Protein AF-A0A139IUB0-F1 (afdb_monomer_lite)

pLDDT: mean 70.81, std 20.75, range [38.09, 98.25]

Radius of gyration: 30.36 Å; chains: 1; bounding box: 57×86×74 Å

Foldseek 3Di:
DDDDDDDDDDDDDDDDDDDDDDDDDDDDDDDDDDDDDDDDPPDDDDDDDDDDDDDDDDDDDDDDDPDPPDDDDPDDDDDDDDDDDDDDDDDDDDDDDPPPPPPPPPDPPPDLDDDLVPQDFDDLQNVCVVQVDDVSLLVVVVADPPDVVSVVVSVVVSVVVRVVVSVVSSVVVVVVSVVVVVVCVVVVPPD

Sequence (191 aa):
MSSSDSYSTSNTTADPPRSPLSPLQSPRGTKFGFGGLPYKPSMSIDSTLLNTSASSSSSSSPSDEHIICGPSICNSPTPQVPSGPMGGWGQERDPAPGPLRIRKKRRRLEDGSFDETTVPKPSDYELEKPWGGSRHFMMSHGLKYYDEKDCDLRKQILDQIRELEWQNRINAAREEFYRDLEKVRRCGSLS

Structure (mmCIF, N/CA/C/O backbone):
data_AF-A0A139IUB0-F1
#
_entry.id   AF-A0A139IUB0-F1
#
loop_
_atom_site.group_PDB
_atom_site.id
_atom_site.type_symbol
_atom_site.label_atom_id
_atom_site.label_alt_id
_atom_site.label_comp_id
_atom_site.label_asym_id
_atom_site.label_entity_id
_atom_site.label_seq_id
_atom_site.pdbx_PDB_ins_code
_atom_site.Cartn_x
_atom_site.Cartn_y
_atom_site.Cartn_z
_atom_site.occupancy
_atom_site.B_iso_or_equiv
_atom_site.auth_seq_id
_atom_site.auth_comp_id
_atom_site.auth_asym_id
_atom_site.auth_atom_id
_atom_site.pdbx_PDB_model_num
ATOM 1 N N . MET A 1 1 ? -0.500 49.680 30.534 1.00 53.75 1 MET A N 1
ATOM 2 C CA . MET A 1 1 ? -1.599 49.669 29.548 1.00 53.75 1 MET A CA 1
ATOM 3 C C . MET A 1 1 ? -0.974 49.568 28.168 1.00 53.75 1 MET A C 1
ATOM 5 O O . MET A 1 1 ? -0.404 50.556 27.735 1.00 53.75 1 MET A O 1
ATOM 9 N N . SER A 1 2 ? -1.046 48.400 27.533 1.00 49.66 2 SER A N 1
ATOM 10 C CA . SER A 1 2 ? -0.844 48.213 26.088 1.00 49.66 2 SER A CA 1
ATOM 11 C C . SER A 1 2 ? -1.737 47.050 25.677 1.00 49.66 2 SER A C 1
ATOM 13 O O . SER A 1 2 ? -1.734 46.025 26.358 1.00 49.66 2 SER A O 1
ATOM 15 N N . SER A 1 3 ? -2.563 47.256 24.657 1.00 57.84 3 SER A N 1
ATOM 16 C CA . SER A 1 3 ? -3.673 46.363 24.318 1.00 57.84 3 SER A CA 1
ATOM 17 C C . SER A 1 3 ? -3.236 45.157 23.491 1.00 57.84 3 SER A C 1
ATOM 19 O O . SER A 1 3 ? -2.285 45.234 22.715 1.00 57.84 3 SER A O 1
ATOM 21 N N . SER A 1 4 ? -3.976 44.062 23.641 1.00 63.00 4 SER A N 1
ATOM 22 C CA . SER A 1 4 ? -3.877 42.874 22.795 1.00 63.00 4 SER A CA 1
ATOM 23 C C . SER A 1 4 ? -4.904 42.969 21.669 1.00 63.00 4 SER A C 1
ATOM 25 O O . SER A 1 4 ? -6.098 42.905 21.953 1.00 63.00 4 SER A O 1
ATOM 27 N N . ASP A 1 5 ? -4.464 43.043 20.414 1.00 58.81 5 ASP A N 1
ATOM 28 C CA . ASP A 1 5 ? -5.355 42.897 19.258 1.00 58.81 5 ASP A CA 1
ATOM 29 C C . ASP A 1 5 ? -5.228 41.488 18.671 1.00 58.81 5 ASP A C 1
ATOM 31 O O . ASP A 1 5 ? -4.142 41.021 18.328 1.00 58.81 5 ASP A O 1
ATOM 35 N N . SER A 1 6 ? -6.358 40.785 18.603 1.00 60.84 6 SER A N 1
ATOM 36 C CA . SER A 1 6 ? -6.465 39.414 18.097 1.00 60.84 6 SER A CA 1
ATOM 37 C C . SER A 1 6 ? -7.338 39.398 16.848 1.00 60.84 6 SER A C 1
ATOM 39 O O . SER A 1 6 ? -8.543 39.632 16.929 1.00 60.84 6 SER A O 1
ATOM 41 N N . TYR A 1 7 ? -6.748 39.095 15.693 1.00 58.50 7 TYR A N 1
ATOM 42 C CA . TYR A 1 7 ? -7.469 39.045 14.422 1.00 58.50 7 TYR A CA 1
ATOM 43 C C . TYR A 1 7 ? -7.863 37.602 14.089 1.00 58.50 7 TYR A C 1
ATOM 45 O O . TYR A 1 7 ? -7.036 36.803 13.657 1.00 58.50 7 TYR A O 1
ATOM 53 N N . SER A 1 8 ? -9.140 37.270 14.291 1.00 53.28 8 SER A N 1
ATOM 54 C CA . SER A 1 8 ? -9.722 36.021 13.782 1.00 53.28 8 SER A CA 1
ATOM 55 C C . SER A 1 8 ? -10.004 36.135 12.285 1.00 53.28 8 SER A C 1
ATOM 57 O O . SER A 1 8 ? -10.731 37.032 11.863 1.00 53.28 8 SER A O 1
ATOM 59 N N . THR A 1 9 ? -9.499 35.191 11.493 1.00 54.31 9 THR A N 1
ATOM 60 C CA . THR A 1 9 ? -9.854 35.021 10.076 1.00 54.31 9 THR A CA 1
ATOM 61 C C . THR A 1 9 ? -10.607 33.710 9.871 1.00 54.31 9 THR A C 1
ATOM 63 O O . THR A 1 9 ? -10.040 32.620 9.880 1.00 54.31 9 THR A O 1
ATOM 66 N N . SER A 1 10 ? -11.920 33.823 9.678 1.00 59.66 10 SER A N 1
ATOM 67 C CA . SER A 1 10 ? -12.820 32.711 9.370 1.00 59.66 10 SER A CA 1
ATOM 68 C C . SER A 1 10 ? -12.947 32.522 7.855 1.00 59.66 10 SER A C 1
ATOM 70 O O . SER A 1 10 ? -13.664 33.278 7.198 1.00 59.66 10 SER A O 1
ATOM 72 N N . ASN A 1 11 ? -12.288 31.504 7.296 1.00 55.09 11 ASN A N 1
ATOM 73 C CA . ASN A 1 11 ? -12.441 31.153 5.883 1.00 55.09 11 ASN A CA 1
ATOM 74 C C . ASN A 1 11 ? -13.569 30.128 5.697 1.00 55.09 11 ASN A C 1
ATOM 76 O O . ASN A 1 11 ? -13.422 28.950 6.012 1.00 55.09 11 ASN A O 1
ATOM 80 N N . THR A 1 12 ? -14.697 30.599 5.166 1.00 54.34 12 THR A N 1
ATOM 81 C CA . THR A 1 12 ? -15.854 29.777 4.790 1.00 54.34 12 THR A CA 1
ATOM 82 C C . THR A 1 12 ? -15.533 28.926 3.560 1.00 54.34 12 THR A C 1
ATOM 84 O O . THR A 1 12 ? -15.310 29.457 2.473 1.00 54.34 12 THR A O 1
ATOM 87 N N . THR A 1 13 ? -15.550 27.602 3.714 1.00 61.12 13 THR A N 1
ATOM 88 C CA . THR A 1 13 ? -15.369 26.650 2.607 1.00 61.12 13 THR A CA 1
ATOM 89 C C . THR A 1 13 ? -16.648 26.544 1.775 1.00 61.12 13 THR A C 1
ATOM 91 O O . THR A 1 13 ? -17.689 26.138 2.287 1.00 61.12 13 THR A O 1
ATOM 94 N N . ALA A 1 14 ? -16.568 26.886 0.487 1.00 59.12 14 ALA A N 1
ATOM 95 C CA . ALA A 1 14 ? -17.648 26.675 -0.476 1.00 59.12 14 ALA A CA 1
ATOM 96 C C . ALA A 1 14 ? -17.583 25.255 -1.069 1.00 59.12 14 ALA A C 1
ATOM 98 O O . ALA A 1 14 ? -16.519 24.808 -1.497 1.00 59.12 14 ALA A O 1
ATOM 99 N N . ASP A 1 15 ? -18.723 24.563 -1.099 1.00 54.41 15 ASP A N 1
ATOM 100 C CA . ASP A 1 15 ? -18.844 23.147 -1.470 1.00 54.41 15 ASP A CA 1
ATOM 101 C C . ASP A 1 15 ? -19.263 22.990 -2.956 1.00 54.41 15 ASP A C 1
ATOM 103 O O . ASP A 1 15 ? -20.292 23.552 -3.352 1.00 54.41 15 ASP A O 1
ATOM 107 N N . PRO A 1 16 ? -18.493 22.292 -3.818 1.00 68.81 16 PRO A N 1
ATOM 108 C CA . PRO A 1 16 ? -18.835 22.105 -5.231 1.00 68.81 16 PRO A CA 1
ATOM 109 C C . PRO A 1 16 ? -19.813 20.929 -5.474 1.00 68.81 16 PRO A C 1
ATOM 111 O O . PRO A 1 16 ? -19.850 19.961 -4.712 1.00 68.81 16 PRO A O 1
ATOM 114 N N . PRO A 1 17 ? -20.612 20.964 -6.560 1.00 65.44 17 PRO A N 1
ATOM 115 C CA . PRO A 1 17 ? -21.734 20.044 -6.754 1.00 65.44 17 PRO A CA 1
ATOM 116 C C . PRO A 1 17 ? -21.320 18.597 -7.070 1.00 65.44 17 PRO A C 1
ATOM 118 O O . PRO A 1 17 ? -20.420 18.333 -7.868 1.00 65.44 17 PRO A O 1
ATOM 121 N N . ARG A 1 18 ? -22.060 17.639 -6.495 1.00 51.50 18 ARG A N 1
ATOM 122 C CA . ARG A 1 18 ? -21.897 16.195 -6.736 1.00 51.50 18 ARG A CA 1
ATOM 123 C C . ARG A 1 18 ? -22.387 15.783 -8.129 1.00 51.50 18 ARG A C 1
ATOM 125 O O . ARG A 1 18 ? -23.566 15.938 -8.439 1.00 51.50 18 ARG A O 1
ATOM 132 N N . SER A 1 19 ? -21.516 15.146 -8.909 1.00 63.22 19 SER A N 1
ATOM 133 C CA . SER A 1 19 ? -21.891 14.420 -10.133 1.00 63.22 19 SER A CA 1
ATOM 134 C C . SER A 1 19 ? -22.431 13.011 -9.821 1.00 63.22 19 SER A C 1
ATOM 136 O O . SER A 1 19 ? -21.989 12.395 -8.847 1.00 63.22 19 SER A O 1
ATOM 138 N N . PRO A 1 20 ? -23.365 12.467 -10.627 1.00 61.50 20 PRO A N 1
ATOM 139 C CA . PRO A 1 20 ? -23.957 11.149 -10.395 1.00 61.50 20 PRO A CA 1
ATOM 140 C C . PRO A 1 20 ? -22.993 9.989 -10.702 1.00 61.50 20 PRO A C 1
ATOM 142 O O . PRO A 1 20 ? -22.180 10.051 -11.623 1.00 61.50 20 PRO A O 1
ATOM 145 N N . LEU A 1 21 ? -23.118 8.908 -9.927 1.00 46.16 21 LEU A N 1
ATOM 146 C CA . LEU A 1 21 ? -22.297 7.697 -10.018 1.00 46.16 21 LEU A CA 1
ATOM 147 C C . LEU A 1 21 ? -22.752 6.774 -11.161 1.00 46.16 21 LEU A C 1
ATOM 149 O O . LEU A 1 21 ? -23.903 6.339 -11.187 1.00 46.16 21 LEU A O 1
ATOM 153 N N . SER A 1 22 ? -21.826 6.393 -12.042 1.00 52.22 22 SER A N 1
ATOM 154 C CA . SER A 1 22 ? -22.032 5.317 -13.025 1.00 52.22 22 SER A CA 1
ATOM 155 C C . SER A 1 22 ? -21.787 3.930 -12.401 1.00 52.22 22 SER A C 1
ATOM 157 O O . SER A 1 22 ? -20.837 3.786 -11.626 1.00 52.22 22 SER A O 1
ATOM 159 N N . PRO A 1 23 ? -22.564 2.879 -12.741 1.00 52.31 23 PRO A N 1
ATOM 160 C CA . PRO A 1 23 ? -22.363 1.540 -12.182 1.00 52.31 23 PRO A CA 1
ATOM 161 C C . PRO A 1 23 ? -21.067 0.876 -12.670 1.00 52.31 23 PRO A C 1
ATOM 163 O O . PRO A 1 23 ? -20.852 0.701 -13.870 1.00 52.31 23 PRO A O 1
ATOM 166 N N . LEU A 1 24 ? -20.224 0.444 -11.731 1.00 44.91 24 LEU A N 1
ATOM 167 C CA . LEU A 1 24 ? -18.972 -0.256 -12.015 1.00 44.91 24 LEU A CA 1
ATOM 168 C C . LEU A 1 24 ? -19.241 -1.729 -12.379 1.00 44.91 24 LEU A C 1
ATOM 170 O O . LEU A 1 24 ? -19.458 -2.565 -11.501 1.00 44.91 24 LEU A O 1
ATOM 174 N N . GLN A 1 25 ? -19.212 -2.067 -13.671 1.00 46.97 25 GLN A N 1
ATOM 175 C CA . GLN A 1 25 ? -19.263 -3.464 -14.114 1.00 46.97 25 GLN A CA 1
ATOM 176 C C . GLN A 1 25 ? -17.926 -4.169 -13.833 1.00 46.97 25 GLN A C 1
ATOM 178 O O . GLN A 1 25 ? -16.871 -3.741 -14.296 1.00 46.97 25 GLN A O 1
ATOM 183 N N . SER A 1 26 ? -17.979 -5.263 -13.072 1.00 43.00 26 SER A N 1
ATOM 184 C CA . SER A 1 26 ? -16.803 -6.048 -12.677 1.00 43.00 26 SER A CA 1
ATOM 185 C C . SER A 1 26 ? -16.447 -7.105 -13.740 1.00 43.00 26 SER A C 1
ATOM 187 O O . SER A 1 26 ? -17.299 -7.948 -14.044 1.00 43.00 26 SER A O 1
ATOM 189 N N . PRO A 1 27 ? -15.219 -7.127 -14.300 1.00 54.31 27 PRO A N 1
ATOM 190 C CA . PRO A 1 27 ? -14.801 -8.171 -15.231 1.00 54.31 27 PRO A CA 1
ATOM 191 C C . PRO A 1 27 ? -14.486 -9.483 -14.495 1.00 54.31 27 PRO A C 1
ATOM 193 O O . PRO A 1 27 ? -13.626 -9.548 -13.615 1.00 54.31 27 PRO A O 1
ATOM 196 N N . ARG A 1 28 ? -15.165 -10.562 -14.894 1.00 48.47 28 ARG A N 1
ATOM 197 C CA . ARG A 1 28 ? -14.969 -11.921 -14.364 1.00 48.47 28 ARG A CA 1
ATOM 198 C C . ARG A 1 28 ? -13.596 -12.506 -14.739 1.00 48.47 28 ARG A C 1
ATOM 200 O O . ARG A 1 28 ? -13.354 -12.809 -15.899 1.00 48.47 28 ARG A O 1
ATOM 207 N N . GLY A 1 29 ? -12.781 -12.761 -13.715 1.00 44.72 29 GLY A N 1
ATOM 208 C CA . GLY A 1 29 ? -11.828 -13.876 -13.565 1.00 44.72 29 GLY A CA 1
ATOM 209 C C . GLY A 1 29 ? -11.057 -14.411 -14.783 1.00 44.72 29 GLY A C 1
ATOM 210 O O . GLY A 1 29 ? -11.522 -15.321 -15.469 1.00 44.72 29 GLY A O 1
ATOM 211 N N . THR A 1 30 ? -9.791 -14.006 -14.913 1.00 50.41 30 THR A N 1
ATOM 212 C CA . THR A 1 30 ? -8.792 -14.701 -15.745 1.00 50.41 30 THR A CA 1
ATOM 213 C C . THR A 1 30 ? -8.214 -15.903 -14.990 1.00 50.41 30 THR A C 1
ATOM 215 O O . THR A 1 30 ? -7.534 -15.747 -13.976 1.00 50.41 30 THR A O 1
ATOM 218 N N . LYS A 1 31 ? -8.472 -17.119 -15.480 1.00 55.75 31 LYS A N 1
ATOM 219 C CA . LYS A 1 31 ? -8.047 -18.379 -14.849 1.00 55.75 31 LYS A CA 1
ATOM 220 C C . LYS A 1 31 ? -6.625 -18.767 -15.282 1.00 55.75 31 LYS A C 1
ATOM 222 O O . LYS A 1 31 ? -6.452 -19.415 -16.311 1.00 55.75 31 LYS A O 1
ATOM 227 N N . PHE A 1 32 ? -5.610 -18.408 -14.494 1.00 48.50 32 PHE A N 1
ATOM 228 C CA . PHE A 1 32 ? -4.240 -18.896 -14.701 1.00 48.50 32 PHE A CA 1
ATOM 229 C C . PHE A 1 32 ? -4.101 -20.350 -14.231 1.00 48.50 32 PHE A C 1
ATOM 231 O O . PHE A 1 32 ? -4.162 -20.638 -13.038 1.00 48.50 32 PHE A O 1
ATOM 238 N N . GLY A 1 33 ? -3.903 -21.273 -15.173 1.00 49.00 33 GLY A N 1
ATOM 239 C CA . GLY A 1 33 ? -3.544 -22.658 -14.876 1.00 49.00 33 GLY A CA 1
ATOM 240 C C . GLY A 1 33 ? -2.031 -22.816 -14.756 1.00 49.00 33 GLY A C 1
ATOM 241 O O . GLY A 1 33 ? -1.354 -22.938 -15.773 1.00 49.00 33 GLY A O 1
ATOM 242 N N . PHE A 1 34 ? -1.502 -22.841 -13.533 1.00 46.81 34 PHE A N 1
ATOM 243 C CA . PHE A 1 34 ? -0.114 -23.241 -13.288 1.00 46.81 34 PHE A CA 1
ATOM 244 C C . PHE A 1 34 ? -0.024 -24.766 -13.168 1.00 46.81 34 PHE A C 1
ATOM 246 O O . PHE A 1 34 ? -0.468 -25.352 -12.181 1.00 46.81 34 PHE A O 1
ATOM 253 N N . GLY A 1 35 ? 0.554 -25.411 -14.184 1.00 53.66 35 GLY A N 1
ATOM 254 C CA . GLY A 1 35 ? 0.957 -26.813 -14.102 1.00 53.66 35 GLY A CA 1
ATOM 255 C C . GLY A 1 35 ? 2.120 -26.967 -13.123 1.00 53.66 35 GLY A C 1
ATOM 256 O O . GLY A 1 35 ? 3.140 -26.292 -13.263 1.00 53.66 35 GLY A O 1
ATOM 257 N N . GLY A 1 36 ? 1.959 -27.825 -12.117 1.00 49.69 36 GLY A N 1
ATOM 258 C CA . GLY A 1 36 ? 2.967 -28.025 -11.080 1.00 49.69 36 GLY A CA 1
ATOM 259 C C . GLY A 1 36 ? 4.195 -28.785 -11.584 1.00 49.69 36 GLY A C 1
ATOM 260 O O . GLY A 1 36 ? 4.070 -29.861 -12.165 1.00 49.69 36 GLY A O 1
ATOM 261 N N . LEU A 1 37 ? 5.382 -28.260 -11.280 1.00 60.88 37 LEU A N 1
ATOM 262 C CA . LEU A 1 37 ? 6.628 -29.024 -11.258 1.00 60.88 37 LEU A CA 1
ATOM 263 C C . LEU A 1 37 ? 7.019 -29.266 -9.790 1.00 60.88 37 LEU A C 1
ATOM 265 O O . LEU A 1 37 ? 7.011 -28.312 -9.009 1.00 60.88 37 LEU A O 1
ATOM 269 N N . PRO A 1 38 ? 7.369 -30.501 -9.384 1.00 62.22 38 PRO A N 1
ATOM 270 C CA . PRO A 1 38 ? 7.799 -30.779 -8.019 1.00 62.22 38 PRO A CA 1
ATOM 271 C C . PRO A 1 38 ? 9.211 -30.227 -7.784 1.00 62.22 38 PRO A C 1
ATOM 273 O O . PRO A 1 38 ? 10.211 -30.860 -8.126 1.00 62.22 38 PRO A O 1
ATOM 276 N N . TYR A 1 39 ? 9.302 -29.039 -7.188 1.00 54.97 39 TYR A N 1
ATOM 277 C CA . TYR A 1 39 ? 10.578 -28.458 -6.778 1.00 54.97 39 TYR A CA 1
ATOM 278 C C . TYR A 1 39 ? 11.130 -29.207 -5.556 1.00 54.97 39 TYR A C 1
ATOM 280 O O . TYR A 1 39 ? 10.545 -29.162 -4.475 1.00 54.97 39 TYR A O 1
ATOM 288 N N . LYS A 1 40 ? 12.264 -29.897 -5.725 1.00 66.44 40 LYS A N 1
ATOM 289 C CA . LYS A 1 40 ? 13.037 -30.500 -4.630 1.00 66.44 40 LYS A CA 1
ATOM 290 C C . LYS A 1 40 ? 14.252 -29.619 -4.310 1.00 66.44 40 LYS A C 1
ATOM 292 O O . LYS A 1 40 ? 15.248 -29.718 -5.027 1.00 66.44 40 LYS A O 1
ATOM 297 N N . PRO A 1 41 ? 14.228 -28.793 -3.249 1.00 56.66 41 PRO A N 1
ATOM 298 C CA . PRO A 1 41 ? 15.432 -28.132 -2.766 1.00 56.66 41 PRO A CA 1
ATOM 299 C C . PRO A 1 41 ? 16.316 -29.148 -2.030 1.00 56.66 41 PRO A C 1
ATOM 301 O O . PRO A 1 41 ? 16.099 -29.453 -0.861 1.00 56.66 41 PRO A O 1
ATOM 304 N N . SER A 1 42 ? 17.329 -29.675 -2.717 1.00 58.34 42 SER A N 1
ATOM 305 C CA . SER A 1 42 ? 18.431 -30.393 -2.071 1.00 58.34 42 SER A CA 1
ATOM 306 C C . SER A 1 42 ? 19.464 -29.376 -1.588 1.00 58.34 42 SER A C 1
ATOM 308 O O . SER A 1 42 ? 20.389 -29.045 -2.325 1.00 58.34 42 SER A O 1
ATOM 310 N N . MET A 1 43 ? 19.301 -28.866 -0.366 1.00 53.84 43 MET A N 1
ATOM 311 C CA . MET A 1 43 ? 20.317 -28.042 0.296 1.00 53.84 43 MET A CA 1
ATOM 312 C C . MET A 1 43 ? 20.990 -28.827 1.421 1.00 53.84 43 MET A C 1
ATOM 314 O O . MET A 1 43 ? 20.457 -28.943 2.521 1.00 53.84 43 MET A O 1
ATOM 318 N N . SER A 1 44 ? 22.181 -29.350 1.137 1.00 54.47 44 SER A N 1
ATOM 319 C CA . SER A 1 44 ? 23.131 -29.786 2.158 1.00 54.47 44 SER A CA 1
ATOM 320 C C . SER A 1 44 ? 23.786 -28.551 2.780 1.00 54.47 44 SER A C 1
ATOM 322 O O . SER A 1 44 ? 24.544 -27.847 2.113 1.00 54.47 44 SER A O 1
ATOM 324 N N . ILE A 1 45 ? 23.462 -28.273 4.041 1.00 53.59 45 ILE A N 1
ATOM 325 C CA . ILE A 1 45 ? 24.083 -27.213 4.843 1.00 53.59 45 ILE A CA 1
ATOM 326 C C . ILE A 1 45 ? 25.251 -27.784 5.650 1.00 53.59 45 ILE A C 1
ATOM 328 O O . ILE A 1 45 ? 25.057 -28.373 6.715 1.00 53.59 45 ILE A O 1
ATOM 332 N N . ASP A 1 46 ? 26.472 -27.585 5.154 1.00 51.94 46 ASP A N 1
ATOM 333 C CA . ASP A 1 46 ? 27.682 -27.908 5.908 1.00 51.94 46 ASP A CA 1
ATOM 334 C C . ASP A 1 46 ? 27.802 -26.979 7.122 1.00 51.94 46 ASP A C 1
ATOM 336 O O . ASP A 1 46 ? 27.912 -25.758 7.006 1.00 51.94 46 ASP A O 1
ATOM 340 N N . SER A 1 47 ? 27.735 -27.570 8.314 1.00 49.62 47 SER A N 1
ATOM 341 C CA . SER A 1 47 ? 27.703 -26.842 9.583 1.00 49.62 47 SER A CA 1
ATOM 342 C C . SER A 1 47 ? 29.103 -26.696 10.179 1.00 49.62 47 SER A C 1
ATOM 344 O O . SER A 1 47 ? 29.523 -27.509 11.002 1.00 49.62 47 SER A O 1
ATOM 346 N N . THR A 1 48 ? 29.824 -25.638 9.803 1.00 54.25 48 THR A N 1
ATOM 347 C CA . THR A 1 48 ? 31.123 -25.282 10.400 1.00 54.25 48 THR A CA 1
ATOM 348 C C . THR A 1 48 ? 31.043 -24.031 11.277 1.00 54.25 48 THR A C 1
ATOM 350 O O . THR A 1 48 ? 31.237 -22.905 10.836 1.00 54.25 48 THR A O 1
ATOM 353 N N . LEU A 1 49 ? 30.793 -24.286 12.565 1.00 54.22 49 LEU A N 1
ATOM 354 C CA . LEU A 1 49 ? 31.412 -23.630 13.727 1.00 54.22 49 LEU A CA 1
ATOM 355 C C . LEU A 1 49 ? 31.869 -22.160 13.577 1.00 54.22 49 LEU A C 1
ATOM 357 O O . LEU A 1 49 ? 32.994 -21.907 13.153 1.00 54.22 49 LEU A O 1
ATOM 361 N N . LEU A 1 50 ? 31.125 -21.230 14.185 1.00 50.16 50 LEU A N 1
ATOM 362 C CA . LEU A 1 50 ? 31.740 -20.199 15.032 1.00 50.16 50 LEU A CA 1
ATOM 363 C C . LEU A 1 50 ? 30.925 -20.000 16.317 1.00 50.16 50 LEU A C 1
ATOM 365 O O . LEU A 1 50 ? 29.704 -20.130 16.332 1.00 50.16 50 LEU A O 1
ATOM 369 N N . ASN A 1 51 ? 31.644 -19.755 17.410 1.00 45.62 51 ASN A N 1
ATOM 370 C CA . ASN A 1 51 ? 31.189 -19.902 18.790 1.00 45.62 51 ASN A CA 1
ATOM 371 C C . ASN A 1 51 ? 31.520 -18.632 19.588 1.00 45.62 51 ASN A C 1
ATOM 373 O O . ASN A 1 51 ? 32.701 -18.392 19.835 1.00 45.62 51 ASN A O 1
ATOM 377 N N . THR A 1 52 ? 30.509 -17.871 20.032 1.00 45.50 52 THR A N 1
ATOM 378 C CA . THR A 1 52 ? 30.715 -16.724 20.943 1.00 45.50 52 THR A CA 1
ATOM 379 C C . THR A 1 52 ? 29.526 -16.489 21.896 1.00 45.50 52 THR A C 1
ATOM 381 O O . THR A 1 52 ? 28.674 -15.641 21.666 1.00 45.50 52 THR A O 1
ATOM 384 N N . SER A 1 53 ? 29.488 -17.284 22.970 1.00 50.25 53 SER A N 1
ATOM 385 C CA . SER A 1 53 ? 29.086 -16.947 24.358 1.00 50.25 53 SER A CA 1
ATOM 386 C C . SER A 1 53 ? 27.989 -15.901 24.690 1.00 50.25 53 SER A C 1
ATOM 388 O O . SER A 1 53 ? 28.204 -14.708 24.506 1.00 50.25 53 SER A O 1
ATOM 390 N N . ALA A 1 54 ? 26.986 -16.378 25.457 1.00 44.09 54 ALA A N 1
ATOM 391 C CA . ALA A 1 54 ? 26.258 -15.721 26.573 1.00 44.09 54 ALA A CA 1
ATOM 392 C C . ALA A 1 54 ? 25.418 -14.445 26.268 1.00 44.09 54 ALA A C 1
ATOM 394 O O . ALA A 1 54 ? 25.916 -13.479 25.713 1.00 44.09 54 ALA A O 1
ATOM 395 N N . SER A 1 55 ? 24.143 -14.299 26.666 1.00 43.25 55 SER A N 1
ATOM 396 C CA . SER A 1 55 ? 23.330 -14.937 27.736 1.00 43.25 55 SER A CA 1
ATOM 397 C C . SER A 1 55 ? 21.820 -14.930 27.335 1.00 43.25 55 SER A C 1
ATOM 399 O O . SER A 1 55 ? 21.521 -14.496 26.229 1.00 43.25 55 SER A O 1
ATOM 401 N N . SER A 1 56 ? 20.791 -15.353 28.095 1.00 38.09 56 SER A N 1
ATOM 402 C CA . SER A 1 56 ? 20.639 -15.887 29.472 1.00 38.09 56 SER A CA 1
ATOM 403 C C . SER A 1 56 ? 19.255 -16.565 29.658 1.00 38.09 56 SER A C 1
ATOM 405 O O . SER A 1 56 ? 18.316 -16.250 28.940 1.00 38.09 56 SER A O 1
ATOM 407 N N . SER A 1 57 ? 19.136 -17.428 30.680 1.00 41.31 57 SER A N 1
ATOM 408 C CA . SER A 1 57 ? 17.929 -17.733 31.496 1.00 41.31 57 SER A CA 1
ATOM 409 C C . SER A 1 57 ? 16.542 -17.975 30.838 1.00 41.31 57 SER A C 1
ATOM 411 O O . SER A 1 57 ? 15.819 -17.026 30.561 1.00 41.31 57 SER A O 1
ATOM 413 N N . SER A 1 58 ? 16.143 -19.261 30.784 1.00 39.50 58 SER A N 1
ATOM 414 C CA . SER A 1 58 ? 14.914 -19.878 31.373 1.00 39.50 58 SER A CA 1
ATOM 415 C C . SER A 1 58 ? 13.514 -19.224 31.258 1.00 39.50 58 SER A C 1
ATOM 417 O O . SER A 1 58 ? 13.377 -18.026 31.449 1.00 39.50 58 SER A O 1
ATOM 419 N N . SER A 1 59 ? 12.377 -19.940 31.230 1.00 46.03 59 SER A N 1
ATOM 420 C CA . SER A 1 59 ? 12.007 -21.335 30.890 1.00 46.03 59 SER A CA 1
ATOM 421 C C . SER A 1 59 ? 10.508 -21.527 31.204 1.00 46.03 59 SER A C 1
ATOM 423 O O . SER A 1 59 ? 10.125 -21.312 32.355 1.00 46.03 59 SER A O 1
ATOM 425 N N . SER A 1 60 ? 9.691 -22.026 30.274 1.00 40.94 60 SER A N 1
ATOM 426 C CA . SER A 1 60 ? 8.433 -22.728 30.604 1.00 40.94 60 SER A CA 1
ATOM 427 C C . SER A 1 60 ? 7.812 -23.379 29.365 1.00 40.94 60 SER A C 1
ATOM 429 O O . SER A 1 60 ? 7.494 -22.713 28.384 1.00 40.94 60 SER A O 1
ATOM 431 N N . SER A 1 61 ? 7.635 -24.698 29.419 1.00 50.19 61 SER A N 1
ATOM 432 C CA . SER A 1 61 ? 6.950 -25.479 28.387 1.00 50.19 61 SER A CA 1
ATOM 433 C C . SER A 1 61 ? 5.429 -25.376 28.529 1.00 50.19 61 SER A C 1
ATOM 435 O O . SER A 1 61 ? 4.925 -25.443 29.652 1.00 50.19 61 SER A O 1
ATOM 437 N N . PRO A 1 62 ? 4.682 -25.379 27.418 1.00 54.06 62 PRO A N 1
ATOM 438 C CA . PRO A 1 62 ? 3.398 -26.052 27.320 1.00 54.06 62 PRO A CA 1
ATOM 439 C C . PRO A 1 62 ? 3.539 -27.391 26.576 1.00 54.06 62 PRO A C 1
ATOM 441 O O . PRO A 1 62 ? 4.473 -27.610 25.808 1.00 54.06 62 PRO A O 1
ATOM 444 N N . SER A 1 63 ? 2.616 -28.300 26.871 1.00 48.44 63 SER A N 1
ATOM 445 C CA . SER A 1 63 ? 2.583 -29.696 26.428 1.00 48.44 63 SER A CA 1
ATOM 446 C C . SER A 1 63 ? 2.460 -29.885 24.914 1.00 48.44 63 SER A C 1
ATOM 448 O O . SER A 1 63 ? 1.698 -29.188 24.247 1.00 48.44 63 SER A O 1
ATOM 450 N N . ASP A 1 64 ? 3.167 -30.898 24.416 1.00 48.94 64 ASP A N 1
ATOM 451 C CA . ASP A 1 64 ? 3.088 -31.403 23.047 1.00 48.94 64 ASP A CA 1
ATOM 452 C C . ASP A 1 64 ? 1.780 -32.194 22.847 1.00 48.94 64 ASP A C 1
ATOM 454 O O . ASP A 1 64 ? 1.603 -33.271 23.422 1.00 48.94 64 ASP A O 1
ATOM 458 N N . GLU A 1 65 ? 0.850 -31.650 22.059 1.00 58.12 65 GLU A N 1
ATOM 459 C CA . GLU A 1 65 ? -0.315 -32.382 21.553 1.00 58.12 65 GLU A CA 1
ATOM 460 C C . GLU A 1 65 ? -0.174 -32.587 20.039 1.00 58.12 65 GLU A C 1
ATOM 462 O O . GLU A 1 65 ? -0.534 -31.732 19.225 1.00 58.12 65 GLU A O 1
ATOM 467 N N . HIS A 1 66 ? 0.339 -33.756 19.648 1.00 50.59 66 HIS A N 1
ATOM 468 C CA . HIS A 1 66 ? 0.405 -34.198 18.255 1.00 50.59 66 HIS A CA 1
ATOM 469 C C . HIS A 1 66 ? -0.996 -34.398 17.643 1.00 50.59 66 HIS A C 1
ATOM 471 O O . HIS A 1 66 ? -1.518 -35.514 17.575 1.00 50.59 66 HIS A O 1
ATOM 477 N N . ILE A 1 67 ? -1.598 -33.326 17.121 1.00 56.75 67 ILE A N 1
ATOM 478 C CA . ILE A 1 67 ? -2.811 -33.419 16.300 1.00 56.75 67 ILE A CA 1
ATOM 479 C C . ILE A 1 67 ? -2.441 -34.006 14.929 1.00 56.75 67 ILE A C 1
ATOM 481 O O . ILE A 1 67 ? -1.919 -33.320 14.047 1.00 56.75 67 ILE A O 1
ATOM 485 N N . ILE A 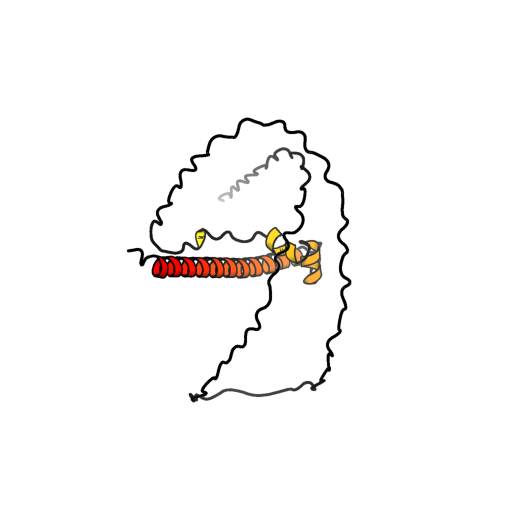1 68 ? -2.745 -35.291 14.734 1.00 57.03 68 ILE A N 1
ATOM 486 C CA . ILE A 1 68 ? -2.586 -35.990 13.452 1.00 57.03 68 ILE A CA 1
ATOM 487 C C . ILE A 1 68 ? -3.692 -35.530 12.486 1.00 57.03 68 ILE A C 1
ATOM 489 O O . ILE A 1 68 ? -4.725 -36.180 12.318 1.00 57.03 68 ILE A O 1
ATOM 493 N N . CYS A 1 69 ? -3.473 -34.393 11.826 1.00 48.06 69 CYS A N 1
ATOM 494 C CA . CYS A 1 69 ? -4.322 -33.913 10.737 1.00 48.06 69 CYS A CA 1
ATOM 495 C C . CYS A 1 69 ? -4.115 -34.765 9.473 1.00 48.06 69 CYS A C 1
ATOM 497 O O . CYS A 1 69 ? -3.269 -34.464 8.630 1.00 48.06 69 CYS A O 1
ATOM 499 N N . GLY A 1 70 ? -4.899 -35.838 9.333 1.00 55.53 70 GLY A N 1
ATOM 500 C CA . GLY A 1 70 ? -4.939 -36.641 8.109 1.00 55.53 70 GLY A CA 1
ATOM 501 C C . GLY A 1 70 ? -5.449 -35.837 6.896 1.00 55.53 70 GLY A C 1
ATOM 502 O O . GLY A 1 70 ? -6.340 -34.997 7.051 1.00 55.53 70 GLY A O 1
ATOM 503 N N . PRO A 1 71 ? -4.924 -36.072 5.678 1.00 57.97 71 PRO A N 1
ATOM 504 C CA . PRO A 1 71 ? -5.330 -35.324 4.491 1.00 57.97 71 PRO A CA 1
ATOM 505 C C . PRO A 1 71 ? -6.756 -35.693 4.055 1.00 57.97 71 PRO A C 1
ATOM 507 O O . PRO A 1 71 ? -7.011 -36.796 3.573 1.00 57.97 71 PRO A O 1
ATOM 510 N N . SER A 1 72 ? -7.685 -34.743 4.181 1.00 54.03 72 SER A N 1
ATOM 511 C CA . SER A 1 72 ? -9.049 -34.883 3.661 1.00 54.03 72 SER A CA 1
ATOM 512 C C . SER A 1 72 ? -9.051 -34.818 2.129 1.00 54.03 72 SER A C 1
ATOM 514 O O . SER A 1 72 ? -8.721 -33.789 1.535 1.00 54.03 72 SER A O 1
ATOM 516 N N . ILE A 1 73 ? -9.416 -35.924 1.475 1.00 51.41 73 ILE A N 1
ATOM 517 C CA . ILE A 1 73 ? -9.467 -36.029 0.011 1.00 51.41 73 ILE A CA 1
ATOM 518 C C . ILE A 1 73 ? -10.802 -35.460 -0.491 1.00 51.41 73 ILE A C 1
ATOM 520 O O . ILE A 1 73 ? -11.789 -36.174 -0.669 1.00 51.41 73 ILE A O 1
ATOM 524 N N . CYS A 1 74 ? -10.833 -34.150 -0.734 1.00 47.06 74 CYS A N 1
ATOM 525 C CA . CYS A 1 74 ? -11.986 -33.474 -1.329 1.00 47.06 74 CYS A CA 1
ATOM 526 C C . CYS A 1 74 ? -12.102 -33.779 -2.835 1.00 47.06 74 CYS A C 1
ATOM 528 O O . CYS A 1 74 ? -11.569 -33.047 -3.674 1.00 47.06 74 CYS A O 1
ATOM 530 N N . ASN A 1 75 ? -12.843 -34.834 -3.190 1.00 52.81 75 ASN A N 1
ATOM 531 C CA . ASN A 1 75 ? -13.204 -35.134 -4.580 1.00 52.81 75 ASN A CA 1
ATOM 532 C C . ASN A 1 75 ? -14.091 -34.025 -5.171 1.00 52.81 75 ASN A C 1
ATOM 534 O O . ASN A 1 75 ? -15.294 -33.968 -4.926 1.00 52.81 75 ASN A O 1
ATOM 538 N N . SER A 1 76 ? -13.491 -33.153 -5.983 1.00 54.00 76 SER A N 1
ATOM 539 C CA . SER A 1 76 ? -14.201 -32.096 -6.709 1.00 54.00 76 SER A CA 1
ATOM 540 C C . SER A 1 76 ? -14.811 -32.653 -8.006 1.00 54.00 76 SER A C 1
ATOM 542 O O . SER A 1 76 ? -14.056 -33.155 -8.841 1.00 54.00 76 SER A O 1
ATOM 544 N N . PRO A 1 77 ? -16.138 -32.577 -8.222 1.00 56.56 77 PRO A N 1
ATOM 545 C CA . PRO A 1 77 ? -16.765 -33.102 -9.432 1.00 56.56 77 PRO A CA 1
ATOM 546 C C . PRO A 1 77 ? -16.420 -32.267 -10.675 1.00 56.56 77 PRO A C 1
ATOM 548 O O . PRO A 1 77 ? -16.393 -31.035 -10.644 1.00 56.56 77 PRO A O 1
ATOM 551 N N . THR A 1 78 ? -16.188 -32.954 -11.794 1.00 58.41 78 THR A N 1
ATOM 552 C CA . THR A 1 78 ? -15.848 -32.352 -13.089 1.00 58.41 78 THR A CA 1
ATOM 553 C C . THR A 1 78 ? -17.037 -31.565 -13.663 1.00 58.41 78 THR A C 1
ATOM 555 O O . THR A 1 78 ? -18.097 -32.158 -13.874 1.00 58.41 78 THR A O 1
ATOM 558 N N . PRO A 1 79 ? -16.904 -30.261 -13.978 1.00 57.62 79 PRO A N 1
ATOM 559 C CA . PRO A 1 79 ? -17.983 -29.506 -14.606 1.00 57.62 79 PRO A CA 1
ATOM 560 C C . PRO A 1 79 ? -18.157 -29.935 -16.069 1.00 57.62 79 PRO A C 1
ATOM 562 O O . PRO A 1 79 ? -17.213 -29.868 -16.859 1.00 57.62 79 PRO A O 1
ATOM 565 N N . GLN A 1 80 ? -19.368 -30.352 -16.444 1.00 58.25 80 GLN A N 1
ATOM 566 C CA . GLN A 1 80 ? -19.701 -30.629 -17.842 1.00 58.25 80 GLN A CA 1
ATOM 567 C C . GLN A 1 80 ? -19.787 -29.328 -18.651 1.00 58.25 80 GLN A C 1
ATOM 569 O O . GLN A 1 80 ? -20.331 -28.325 -18.188 1.00 58.25 80 GLN A O 1
ATOM 574 N N . VAL A 1 81 ? -19.256 -29.357 -19.875 1.00 55.62 81 VAL A N 1
ATOM 575 C CA . VAL A 1 81 ? -19.291 -28.229 -20.815 1.00 55.62 81 VAL A CA 1
ATOM 576 C C . VAL A 1 81 ? -20.547 -28.349 -21.688 1.00 55.62 81 VAL A C 1
ATOM 578 O O . VAL A 1 81 ? -20.682 -29.353 -22.387 1.00 55.62 81 VAL A O 1
ATOM 581 N N . PRO A 1 82 ? -21.466 -27.364 -21.687 1.00 57.56 82 PRO A N 1
ATOM 582 C CA . PRO A 1 82 ? -22.632 -27.395 -22.560 1.00 57.56 82 PRO A CA 1
ATOM 583 C C . PRO A 1 82 ? -22.253 -27.026 -24.002 1.00 57.56 82 PRO A C 1
ATOM 585 O O . PRO A 1 82 ? -21.779 -25.922 -24.277 1.00 57.56 82 PRO A O 1
ATOM 588 N N . SER A 1 83 ? -22.507 -27.942 -24.935 1.00 62.53 83 SER A N 1
ATOM 589 C CA . SER A 1 83 ? -22.317 -27.738 -26.375 1.00 62.53 83 SER A CA 1
ATOM 590 C C . SER A 1 83 ? -23.459 -26.899 -26.968 1.00 62.53 83 SER A C 1
ATOM 592 O O . SER A 1 83 ? -24.502 -27.435 -27.335 1.00 62.53 83 SER A O 1
ATOM 594 N N . GLY A 1 84 ? -23.273 -25.578 -27.047 1.00 57.75 84 GLY A N 1
ATOM 595 C CA . GLY A 1 84 ? -24.207 -24.651 -27.706 1.00 57.75 84 GLY A CA 1
ATOM 596 C C . GLY A 1 84 ? -23.909 -24.454 -29.206 1.00 57.75 84 GLY A C 1
ATOM 597 O O . GLY A 1 84 ? -22.742 -24.499 -29.597 1.00 57.75 84 GLY A O 1
ATOM 598 N N . PRO A 1 85 ? -24.926 -24.228 -30.062 1.00 59.09 85 PRO A N 1
ATOM 599 C CA . PRO A 1 85 ? -24.743 -24.120 -31.511 1.00 59.09 85 PRO A CA 1
ATOM 600 C C . PRO A 1 85 ? -24.116 -22.784 -31.944 1.00 59.09 85 PRO A C 1
ATOM 602 O O . PRO A 1 85 ? -24.405 -21.728 -31.379 1.00 59.09 85 PRO A O 1
ATOM 605 N N . MET A 1 86 ? -23.307 -22.815 -33.010 1.00 50.12 86 MET A N 1
ATOM 606 C CA . MET A 1 86 ? -22.775 -21.606 -33.650 1.00 50.12 86 MET A CA 1
ATOM 607 C C . MET A 1 86 ? -23.882 -20.834 -34.384 1.00 50.12 86 MET A C 1
ATOM 609 O O . MET A 1 86 ? -24.207 -21.135 -35.531 1.00 50.12 86 MET A O 1
ATOM 613 N N . GLY A 1 87 ? -24.430 -19.804 -33.737 1.00 48.75 87 GLY A N 1
ATOM 614 C CA . GLY A 1 87 ? -25.195 -18.752 -34.409 1.00 48.75 87 GLY A CA 1
ATOM 615 C C . GLY A 1 87 ? -24.263 -17.845 -35.219 1.00 48.75 87 GLY A C 1
ATOM 616 O O . GLY A 1 87 ? -23.257 -17.364 -34.697 1.00 48.75 87 GLY A O 1
ATOM 617 N N . GLY A 1 88 ? -24.569 -17.646 -36.502 1.00 53.41 88 GLY A N 1
ATOM 618 C CA . GLY A 1 88 ? -23.711 -16.901 -37.423 1.00 53.41 88 GLY A CA 1
ATOM 619 C C . GLY A 1 88 ? -23.670 -15.400 -37.132 1.00 53.41 88 GLY A C 1
ATOM 620 O O . GLY A 1 88 ? -24.708 -14.746 -37.056 1.00 53.41 88 GLY A O 1
ATOM 621 N N . TRP A 1 89 ? -22.462 -14.842 -37.050 1.00 54.78 89 TRP A N 1
ATOM 622 C CA . TRP A 1 89 ? -22.254 -13.396 -37.013 1.00 54.78 89 TRP A CA 1
ATOM 623 C C . TRP A 1 89 ? -22.218 -12.854 -38.440 1.00 54.78 89 TRP A C 1
ATOM 625 O O . TRP A 1 89 ? -21.226 -13.007 -39.156 1.00 54.78 89 TRP A O 1
ATOM 635 N N . GLY A 1 90 ? -23.344 -12.262 -38.849 1.00 53.44 90 GLY A N 1
ATOM 636 C CA . GLY A 1 90 ? -23.496 -11.564 -40.121 1.00 53.44 90 GLY A CA 1
ATOM 637 C C . GLY A 1 90 ? -22.424 -10.490 -40.278 1.00 53.44 90 GLY A C 1
ATOM 638 O O . GLY A 1 90 ? -22.297 -9.586 -39.459 1.00 53.44 90 GLY A O 1
ATOM 639 N N . GLN A 1 91 ? -21.620 -10.647 -41.321 1.00 53.84 91 GLN A N 1
ATOM 640 C CA . GLN A 1 91 ? -20.414 -9.878 -41.580 1.00 53.84 91 GLN A CA 1
ATOM 641 C C . GLN A 1 91 ? -20.743 -8.503 -42.180 1.00 53.84 91 GLN A C 1
ATOM 643 O O . GLN A 1 91 ? -20.867 -8.382 -43.396 1.00 53.84 91 GLN A O 1
ATOM 648 N N . GLU A 1 92 ? -20.791 -7.464 -41.349 1.00 55.41 92 GLU A N 1
ATOM 649 C CA . GLU A 1 92 ? -20.582 -6.083 -41.797 1.00 55.41 92 GLU A CA 1
ATOM 650 C C . GLU A 1 92 ? -19.118 -5.718 -41.514 1.00 55.41 92 GLU A C 1
ATOM 652 O O . GLU A 1 92 ? -18.663 -5.737 -40.370 1.00 55.41 92 GLU A O 1
ATOM 657 N N . ARG A 1 93 ? -18.320 -5.526 -42.574 1.00 55.09 93 ARG A N 1
ATOM 658 C CA . ARG A 1 93 ? -16.885 -5.236 -42.442 1.00 55.09 93 ARG A CA 1
ATOM 659 C C . ARG A 1 93 ? -16.668 -3.733 -42.362 1.00 55.09 93 ARG A C 1
ATOM 661 O O . ARG A 1 93 ? -16.519 -3.088 -43.399 1.00 55.09 93 ARG A O 1
ATOM 668 N N . ASP A 1 94 ? -16.550 -3.217 -41.145 1.00 67.62 94 ASP A N 1
ATOM 669 C CA . ASP A 1 94 ? -15.951 -1.902 -40.934 1.00 67.62 94 ASP A CA 1
ATOM 670 C C . ASP A 1 94 ? -14.565 -1.832 -41.610 1.00 67.62 94 ASP A C 1
ATOM 672 O O . ASP A 1 94 ? -13.781 -2.791 -41.530 1.00 67.62 94 ASP A O 1
ATOM 676 N N . PRO A 1 95 ? -14.226 -0.720 -42.290 1.00 70.81 95 PRO A N 1
ATOM 677 C CA . PRO A 1 95 ? -12.918 -0.552 -42.905 1.00 70.81 95 PRO A CA 1
ATOM 678 C C . PRO A 1 95 ? -11.830 -0.578 -41.827 1.00 70.81 95 PRO A C 1
ATOM 680 O O . PRO A 1 95 ? -11.875 0.175 -40.854 1.00 70.81 95 PRO A O 1
ATOM 683 N N . ALA A 1 96 ? -10.843 -1.460 -42.007 1.00 69.06 96 ALA A N 1
ATOM 684 C CA . ALA A 1 96 ? -9.844 -1.752 -40.985 1.00 69.06 96 ALA A CA 1
ATOM 685 C C . ALA A 1 96 ? -9.131 -0.472 -40.495 1.00 69.06 96 ALA A C 1
ATOM 687 O O . ALA A 1 96 ? -8.579 0.263 -41.323 1.00 69.06 96 ALA A O 1
ATOM 688 N N . PRO A 1 97 ? -9.087 -0.204 -39.173 1.00 67.50 97 PRO A N 1
ATOM 689 C CA . PRO A 1 97 ? -8.382 0.954 -38.645 1.00 67.50 97 PRO A CA 1
ATOM 690 C C . PRO A 1 97 ? -6.904 0.863 -39.029 1.00 67.50 97 PRO A C 1
ATOM 692 O O . PRO A 1 97 ? -6.230 -0.130 -38.744 1.00 67.50 97 PRO A O 1
ATOM 695 N N . GLY A 1 98 ? -6.412 1.901 -39.712 1.00 72.19 98 GLY A N 1
ATOM 696 C CA . GLY A 1 98 ? -5.050 1.934 -40.239 1.00 72.19 98 GLY A CA 1
ATOM 697 C C . GLY A 1 98 ? -4.003 1.686 -39.145 1.00 72.19 98 GLY A C 1
ATOM 698 O O . GLY A 1 98 ? -4.228 2.056 -37.989 1.00 72.19 98 GLY A O 1
ATOM 699 N N . PRO A 1 99 ? -2.851 1.073 -39.480 1.00 68.62 99 PRO A N 1
ATOM 700 C CA . PRO A 1 99 ? -1.877 0.625 -38.492 1.00 68.62 99 PRO A CA 1
ATOM 701 C C . PRO A 1 99 ? -1.420 1.791 -37.615 1.00 68.62 99 PRO A C 1
ATOM 703 O O . PRO A 1 99 ? -0.689 2.679 -38.063 1.00 68.62 99 PRO A O 1
ATOM 706 N N . LEU A 1 100 ? -1.852 1.771 -36.350 1.00 58.78 100 LEU A N 1
ATOM 707 C CA . LEU A 1 100 ? -1.486 2.766 -35.353 1.00 58.78 100 LEU A CA 1
ATOM 708 C C . LEU A 1 100 ? 0.037 2.780 -35.230 1.00 58.78 100 LEU A C 1
ATOM 710 O O . LEU A 1 100 ? 0.646 1.876 -34.656 1.00 58.78 100 LEU A O 1
ATOM 714 N N . ARG A 1 101 ? 0.664 3.827 -35.778 1.00 62.94 101 ARG A N 1
ATOM 715 C CA . ARG A 1 101 ? 2.107 4.063 -35.677 1.00 62.94 101 ARG A CA 1
ATOM 716 C C . ARG A 1 101 ? 2.417 4.532 -34.259 1.00 62.94 101 ARG A C 1
ATOM 718 O O . ARG A 1 101 ? 2.732 5.700 -34.038 1.00 62.94 101 ARG A O 1
ATOM 725 N N . ILE A 1 102 ? 2.310 3.610 -33.301 1.00 62.97 102 ILE A N 1
ATOM 726 C CA . ILE A 1 102 ? 2.701 3.799 -31.907 1.00 62.97 102 ILE A CA 1
ATOM 727 C C . ILE A 1 102 ? 4.194 4.115 -31.925 1.00 62.97 102 ILE A C 1
ATOM 729 O O . ILE A 1 102 ? 5.048 3.228 -31.987 1.00 62.97 102 ILE A O 1
ATOM 733 N N . ARG A 1 103 ? 4.516 5.413 -31.923 1.00 58.34 103 ARG A N 1
ATOM 734 C CA . ARG A 1 103 ? 5.879 5.916 -31.771 1.00 58.34 103 ARG A CA 1
ATOM 735 C C . ARG A 1 103 ? 6.375 5.407 -30.425 1.00 58.34 103 ARG A C 1
ATOM 737 O O . ARG A 1 103 ? 6.056 5.985 -29.389 1.00 58.34 103 ARG A O 1
ATOM 744 N N . LYS A 1 104 ? 7.141 4.312 -30.456 1.00 61.12 104 LYS A N 1
ATOM 745 C CA . LYS A 1 104 ? 7.802 3.696 -29.302 1.00 61.12 104 LYS A CA 1
ATOM 746 C C . LYS A 1 104 ? 8.845 4.679 -28.775 1.00 61.12 104 LYS A C 1
ATOM 748 O O . LYS A 1 104 ? 10.028 4.591 -29.095 1.00 61.12 104 LYS A O 1
ATOM 753 N N . LYS A 1 105 ? 8.369 5.673 -28.022 1.00 57.53 105 LYS A N 1
ATOM 754 C CA . LYS A 1 105 ? 9.163 6.719 -27.386 1.00 57.53 105 LYS A CA 1
ATOM 755 C C . LYS A 1 105 ? 10.007 6.011 -26.333 1.00 57.53 105 LYS A C 1
ATOM 757 O O . LYS A 1 105 ? 9.542 5.791 -25.219 1.00 57.53 105 LYS A O 1
ATOM 762 N N . ARG A 1 106 ? 11.210 5.573 -26.731 1.00 56.34 106 ARG A N 1
ATOM 763 C CA . ARG A 1 106 ? 12.228 5.046 -25.818 1.00 56.34 106 ARG A CA 1
ATOM 764 C C . ARG A 1 106 ? 12.447 6.154 -24.794 1.00 56.34 106 ARG A C 1
ATOM 766 O O . ARG A 1 106 ? 13.067 7.163 -25.124 1.00 56.34 106 ARG A O 1
ATOM 773 N N . ARG A 1 107 ? 11.854 6.012 -23.604 1.00 57.56 107 ARG A N 1
ATOM 774 C CA . ARG A 1 107 ? 12.213 6.850 -22.464 1.00 57.56 107 ARG A CA 1
ATOM 775 C C . ARG A 1 107 ? 13.707 6.614 -22.291 1.00 57.56 107 ARG A C 1
ATOM 777 O O . ARG A 1 107 ? 14.115 5.461 -22.145 1.00 57.56 107 ARG A O 1
ATOM 784 N N . ARG A 1 108 ? 14.515 7.664 -22.437 1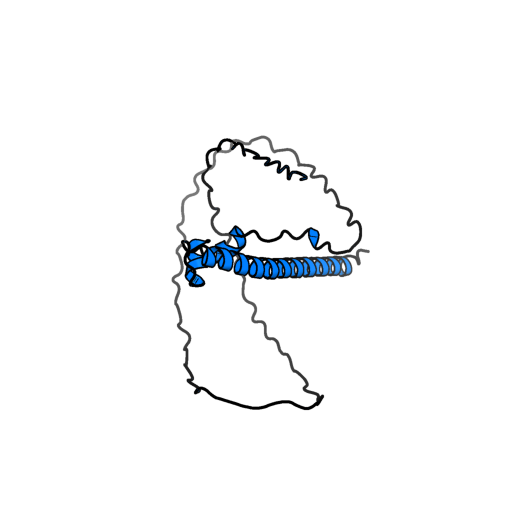.00 53.62 108 ARG A N 1
ATOM 785 C CA . ARG A 1 108 ? 15.896 7.580 -21.977 1.00 53.62 108 ARG A CA 1
ATOM 786 C C . ARG A 1 108 ? 15.797 7.313 -20.479 1.00 53.62 108 ARG A C 1
ATOM 788 O O . ARG A 1 108 ? 15.060 8.018 -19.794 1.00 53.62 108 ARG A O 1
ATOM 795 N N . LEU A 1 109 ? 16.443 6.243 -20.023 1.00 58.38 109 LEU A N 1
ATOM 796 C CA . LEU A 1 109 ? 16.813 6.134 -18.620 1.00 58.38 109 LEU A CA 1
ATOM 797 C C . LEU A 1 109 ? 17.892 7.201 -18.435 1.00 58.38 109 LEU A C 1
ATOM 799 O O . LEU A 1 109 ? 19.048 6.975 -18.784 1.00 58.38 109 LEU A O 1
ATOM 803 N N . GLU A 1 110 ? 17.464 8.394 -18.033 1.00 62.03 110 GLU A N 1
ATOM 804 C CA . GLU A 1 110 ? 18.360 9.384 -17.449 1.00 62.03 110 GLU A CA 1
ATOM 805 C C . GLU A 1 110 ? 18.752 8.800 -16.088 1.00 62.03 110 GLU A C 1
ATOM 807 O O . GLU A 1 110 ? 17.875 8.583 -15.258 1.00 62.03 110 GLU A O 1
ATOM 812 N N . ASP A 1 111 ? 20.034 8.460 -15.947 1.00 65.81 111 ASP A N 1
ATOM 813 C CA . ASP A 1 111 ? 20.688 7.806 -14.809 1.00 65.81 111 ASP A CA 1
ATOM 814 C C . ASP A 1 111 ? 20.055 6.495 -14.292 1.00 65.81 111 ASP A C 1
ATOM 816 O O . ASP A 1 111 ? 18.904 6.406 -13.879 1.00 65.81 111 ASP A O 1
ATOM 820 N N . GLY A 1 112 ? 20.853 5.421 -14.268 1.00 75.00 112 GLY A N 1
ATOM 821 C CA . GLY A 1 112 ? 20.435 4.074 -13.846 1.00 75.00 112 GLY A CA 1
ATOM 822 C C . GLY A 1 112 ? 20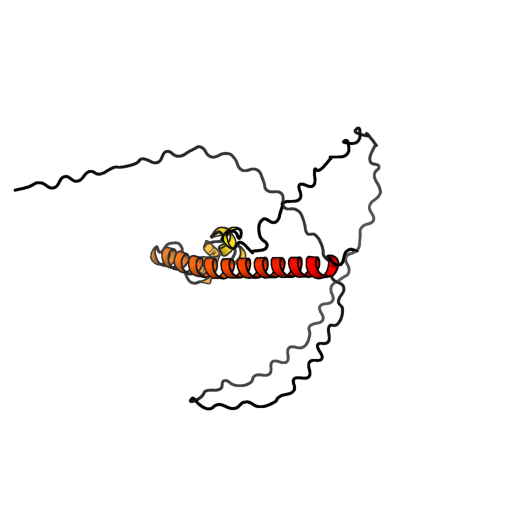.214 3.900 -12.336 1.00 75.00 112 GLY A C 1
ATOM 823 O O . GLY A 1 112 ? 20.547 2.843 -11.803 1.00 75.00 112 GLY A O 1
ATOM 824 N N . SER A 1 113 ? 19.693 4.919 -11.652 1.00 87.62 113 SER A N 1
ATOM 825 C CA . SER A 1 113 ? 19.309 4.879 -10.241 1.00 87.62 113 SER A CA 1
ATOM 826 C C . SER A 1 113 ? 17.813 4.601 -10.094 1.00 87.62 113 SER A C 1
ATOM 828 O O . SER A 1 113 ? 16.995 5.066 -10.884 1.00 87.62 113 SER A O 1
ATOM 830 N N . PHE A 1 114 ? 17.449 3.862 -9.050 1.00 90.62 114 PHE A N 1
ATOM 831 C CA . PHE A 1 114 ? 16.058 3.684 -8.648 1.00 90.62 114 PHE A CA 1
ATOM 832 C C . PHE A 1 114 ? 15.570 4.933 -7.893 1.00 90.62 114 PHE A C 1
ATOM 834 O O . PHE A 1 114 ? 16.266 5.409 -6.998 1.00 90.62 114 PHE A O 1
ATOM 841 N N . ASP A 1 115 ? 14.390 5.454 -8.244 1.00 92.38 115 ASP A N 1
ATOM 842 C CA . ASP A 1 115 ? 13.761 6.601 -7.574 1.00 92.38 115 ASP A CA 1
ATOM 843 C C . ASP A 1 115 ? 12.577 6.143 -6.710 1.00 92.38 115 ASP A C 1
ATOM 845 O O . ASP A 1 115 ? 11.488 5.835 -7.202 1.00 92.38 115 ASP A O 1
ATOM 849 N N . GLU A 1 116 ? 12.800 6.133 -5.397 1.00 93.38 116 GLU A N 1
ATOM 850 C CA . GLU A 1 116 ? 11.822 5.756 -4.370 1.00 93.38 116 GLU A CA 1
ATOM 851 C C . GLU A 1 116 ? 10.578 6.651 -4.369 1.00 93.38 116 GLU A C 1
ATOM 853 O O . GLU A 1 116 ? 9.489 6.191 -4.021 1.00 93.38 116 GLU A O 1
ATOM 858 N N . THR A 1 117 ? 10.698 7.910 -4.805 1.00 92.44 117 THR A N 1
ATOM 859 C CA . THR A 1 117 ? 9.575 8.861 -4.809 1.00 92.44 117 THR A CA 1
ATOM 860 C C . THR A 1 117 ? 8.525 8.534 -5.872 1.00 92.44 117 THR A C 1
ATOM 862 O O . THR A 1 117 ? 7.381 8.979 -5.767 1.00 92.44 117 THR A O 1
ATOM 865 N N . THR A 1 118 ? 8.871 7.695 -6.856 1.00 93.62 118 THR A N 1
ATOM 866 C CA . THR A 1 118 ? 7.924 7.198 -7.865 1.00 93.62 118 THR A CA 1
ATOM 867 C C . THR A 1 118 ? 6.928 6.173 -7.316 1.00 93.62 118 THR A C 1
ATOM 869 O O . THR A 1 118 ? 5.901 5.930 -7.954 1.00 93.62 118 THR A O 1
ATOM 872 N N . VAL A 1 119 ? 7.199 5.575 -6.148 1.00 95.62 119 VAL A N 1
ATOM 873 C CA . VAL A 1 119 ? 6.364 4.524 -5.553 1.00 95.62 119 VAL A CA 1
ATOM 874 C C . VAL A 1 119 ? 5.197 5.153 -4.776 1.00 95.62 119 VAL A C 1
ATOM 876 O O . VAL A 1 119 ? 5.420 5.761 -3.723 1.00 95.62 119 VAL A O 1
ATOM 879 N N . PRO A 1 120 ? 3.938 5.005 -5.237 1.00 95.81 120 PRO A N 1
ATOM 880 C CA . PRO A 1 120 ? 2.799 5.673 -4.618 1.00 95.81 120 PRO A CA 1
ATOM 881 C C . PRO A 1 120 ? 2.502 5.108 -3.224 1.00 95.81 120 PRO A C 1
ATOM 883 O O . PRO A 1 120 ? 2.340 3.895 -3.043 1.00 95.81 120 PRO A O 1
ATOM 886 N N . LYS A 1 121 ? 2.380 6.007 -2.238 1.00 96.38 121 LYS A N 1
ATOM 887 C CA . LYS A 1 121 ? 1.966 5.644 -0.878 1.00 96.38 121 LYS A CA 1
ATOM 888 C C . LYS A 1 121 ? 0.543 5.058 -0.890 1.00 96.38 121 LYS A C 1
ATOM 890 O O . LYS A 1 121 ? -0.325 5.621 -1.560 1.00 96.38 121 LYS A O 1
ATOM 895 N N . PRO A 1 122 ? 0.286 3.957 -0.161 1.00 97.50 122 PRO A N 1
ATOM 896 C CA . PRO A 1 122 ? -1.048 3.375 -0.060 1.00 97.50 122 PRO A CA 1
ATOM 897 C C . PRO A 1 122 ? -2.026 4.351 0.601 1.00 97.50 122 PRO A C 1
ATOM 899 O O . PRO A 1 122 ? -1.681 5.054 1.553 1.00 97.50 122 PRO A O 1
ATOM 902 N N . SER A 1 123 ? -3.259 4.380 0.098 1.00 97.38 123 SER A N 1
ATOM 903 C CA . SER A 1 123 ? -4.352 5.152 0.698 1.00 97.38 123 SER A CA 1
ATOM 904 C C . SER A 1 123 ? -5.048 4.360 1.805 1.00 97.38 123 SER A C 1
ATOM 906 O O . SER A 1 123 ? -5.098 3.134 1.751 1.00 97.38 123 SER A O 1
ATOM 908 N N . ASP A 1 124 ? -5.663 5.042 2.773 1.00 96.31 124 ASP A N 1
ATOM 909 C CA . ASP A 1 124 ? -6.409 4.391 3.864 1.00 96.31 124 ASP A CA 1
ATOM 910 C C . ASP A 1 124 ? -7.473 3.406 3.345 1.00 96.31 124 ASP A C 1
ATOM 912 O O . ASP A 1 124 ? -7.676 2.345 3.927 1.00 96.31 124 ASP A O 1
ATOM 916 N N . TYR A 1 125 ? -8.106 3.705 2.204 1.00 96.25 125 TYR A N 1
ATOM 917 C CA . TYR A 1 125 ? -9.049 2.791 1.556 1.00 96.25 125 TYR A CA 1
ATOM 918 C C . TYR A 1 125 ? -8.378 1.507 1.042 1.00 96.25 125 TYR A C 1
ATOM 920 O O . TYR A 1 125 ? -8.945 0.426 1.192 1.00 96.25 125 TYR A O 1
ATOM 928 N N . GLU A 1 126 ? -7.178 1.592 0.455 1.00 97.25 126 GLU A N 1
ATOM 929 C CA . GLU A 1 126 ? -6.403 0.400 0.077 1.00 97.25 126 GLU A CA 1
ATOM 930 C C . GLU A 1 126 ? -6.026 -0.434 1.302 1.00 97.25 126 GLU A C 1
ATOM 932 O O . GLU A 1 126 ? -6.104 -1.659 1.236 1.00 97.25 126 GLU A O 1
ATOM 937 N N . LEU A 1 127 ? -5.667 0.224 2.408 1.00 97.25 127 LEU A N 1
ATOM 938 C CA . LEU A 1 127 ? -5.279 -0.438 3.651 1.00 97.25 127 LEU A CA 1
ATOM 939 C C . LEU A 1 127 ? -6.460 -1.098 4.362 1.00 97.25 127 LEU A C 1
ATOM 941 O O . LEU A 1 127 ? -6.306 -2.188 4.886 1.00 97.25 127 LEU A O 1
ATOM 945 N N . GLU A 1 128 ? -7.652 -0.505 4.362 1.00 97.06 128 GLU A N 1
ATOM 946 C CA . GLU A 1 128 ? -8.825 -1.100 5.021 1.00 97.06 128 GLU A CA 1
ATOM 947 C C . GLU A 1 128 ? -9.549 -2.147 4.160 1.00 97.06 128 GLU A C 1
ATOM 949 O O . GLU A 1 128 ? -10.308 -2.972 4.677 1.00 97.06 128 GLU A O 1
ATOM 954 N N . LYS A 1 129 ? -9.348 -2.132 2.837 1.00 97.06 129 LYS A N 1
ATOM 955 C CA . LYS A 1 129 ? -10.035 -3.027 1.895 1.00 97.06 129 LYS A CA 1
ATOM 956 C C . LYS A 1 129 ? -9.862 -4.528 2.208 1.00 97.06 129 LYS A C 1
ATOM 958 O O . LYS A 1 129 ? -10.882 -5.218 2.141 1.00 97.06 129 LYS A O 1
ATOM 963 N N . PRO A 1 130 ? -8.676 -5.056 2.586 1.00 96.38 130 PRO A N 1
ATOM 964 C CA . PRO A 1 130 ? -8.512 -6.460 2.981 1.00 96.38 130 PRO A CA 1
ATOM 965 C C . PRO A 1 130 ? -9.366 -6.877 4.185 1.00 96.38 130 PRO A C 1
ATOM 967 O O . PRO A 1 130 ? -9.800 -8.022 4.254 1.00 96.38 130 PRO A O 1
ATOM 970 N N . TRP A 1 131 ? -9.665 -5.945 5.096 1.00 96.50 131 TRP A N 1
ATOM 971 C CA . TRP A 1 131 ? -10.510 -6.180 6.270 1.00 96.50 131 TRP A CA 1
ATOM 972 C C . TRP A 1 131 ? -12.013 -6.060 5.975 1.00 96.50 131 TRP A C 1
ATOM 974 O O . TRP A 1 131 ? -12.825 -6.343 6.849 1.00 96.50 131 TRP A O 1
ATOM 984 N N . GLY A 1 132 ? -12.416 -5.636 4.771 1.00 96.56 132 GLY A N 1
ATOM 985 C CA . GLY A 1 132 ? -13.814 -5.312 4.460 1.00 96.56 132 GLY A CA 1
ATOM 986 C C . GLY A 1 132 ? -14.201 -3.863 4.785 1.00 96.56 132 GLY A C 1
ATOM 987 O O . GLY A 1 132 ? -15.381 -3.573 5.005 1.00 96.56 132 GLY A O 1
ATOM 988 N N . GLY A 1 133 ? -13.225 -2.949 4.808 1.00 96.81 133 GLY A N 1
ATOM 989 C CA . GLY A 1 133 ? -13.421 -1.513 5.012 1.00 96.81 133 GLY A CA 1
ATOM 990 C C . GLY A 1 133 ? -13.468 -1.085 6.483 1.00 96.81 133 GLY A C 1
ATOM 991 O O . GLY A 1 133 ? -13.537 -1.909 7.396 1.00 96.81 133 GLY A O 1
ATOM 992 N N . SER A 1 134 ? -13.466 0.233 6.704 1.00 95.75 134 SER A N 1
ATOM 993 C CA . SER A 1 134 ? -13.261 0.884 8.007 1.00 95.75 134 SER A CA 1
ATOM 994 C C . SER A 1 134 ? -14.002 0.282 9.201 1.00 95.75 134 SER A C 1
ATOM 996 O O . SER A 1 134 ? -13.404 0.031 10.246 1.00 95.75 134 SER A O 1
ATOM 998 N N . ARG A 1 135 ? -15.299 -0.018 9.055 1.00 95.88 135 ARG A N 1
ATOM 999 C CA . ARG A 1 135 ? -16.099 -0.576 10.156 1.00 95.88 135 ARG A CA 1
ATOM 1000 C C . ARG A 1 135 ? -15.603 -1.960 10.589 1.00 95.88 135 ARG A C 1
ATOM 1002 O O . ARG A 1 135 ? -15.545 -2.230 11.785 1.00 95.88 135 ARG A O 1
ATOM 1009 N N . HIS A 1 136 ? -15.251 -2.822 9.637 1.00 97.69 136 HIS A N 1
ATOM 1010 C CA . HIS A 1 136 ? -14.730 -4.158 9.929 1.00 97.69 136 HIS A CA 1
ATOM 1011 C C . HIS A 1 136 ? -13.292 -4.096 10.446 1.00 97.69 136 HIS A C 1
ATOM 1013 O O . HIS A 1 136 ? -12.973 -4.804 11.397 1.00 97.69 136 HIS A O 1
ATOM 1019 N N . PHE A 1 137 ? -12.470 -3.193 9.898 1.00 97.94 137 PHE A N 1
ATOM 1020 C CA . PHE A 1 137 ? -11.137 -2.890 10.420 1.00 97.94 137 PHE A CA 1
ATOM 1021 C C . PHE A 1 137 ? -11.201 -2.519 11.911 1.00 97.94 137 PHE A C 1
ATOM 1023 O O . PHE A 1 137 ? -10.625 -3.225 12.739 1.00 97.94 137 PHE A O 1
ATOM 1030 N N . MET A 1 138 ? -11.990 -1.500 12.281 1.00 97.69 138 MET A N 1
ATOM 1031 C CA . MET A 1 138 ? -12.162 -1.093 13.683 1.00 97.69 138 MET A CA 1
ATOM 1032 C C . MET A 1 138 ? -12.650 -2.247 14.566 1.00 97.69 138 MET A C 1
ATOM 1034 O O . MET A 1 138 ? -12.024 -2.539 15.581 1.00 97.69 138 MET A O 1
ATOM 1038 N N . MET A 1 139 ? -13.702 -2.963 14.150 1.00 97.50 139 MET A N 1
ATOM 1039 C CA . MET A 1 139 ? -14.223 -4.104 14.915 1.00 97.50 139 MET A CA 1
ATOM 1040 C C . MET A 1 139 ? -13.186 -5.223 15.107 1.00 97.50 139 MET A C 1
ATOM 1042 O O . MET A 1 139 ? -13.122 -5.799 16.190 1.00 97.50 139 MET A O 1
ATOM 1046 N N . SER A 1 140 ? -12.355 -5.512 14.099 1.00 97.19 140 SER A N 1
ATOM 1047 C CA . SER A 1 140 ? -11.299 -6.535 14.181 1.00 97.19 140 SER A CA 1
ATOM 1048 C C . SER A 1 140 ? -10.164 -6.167 15.144 1.00 97.19 140 SER A C 1
ATOM 1050 O O . SER A 1 140 ? -9.545 -7.054 15.725 1.00 97.19 140 SER A O 1
ATOM 1052 N N . HIS A 1 141 ? -9.946 -4.869 15.370 1.00 96.38 141 HIS A N 1
ATOM 1053 C CA . HIS A 1 141 ? -8.990 -4.335 16.342 1.00 96.38 141 HIS A CA 1
ATOM 1054 C C . HIS A 1 141 ? -9.630 -4.001 17.706 1.00 96.38 141 HIS A C 1
ATOM 1056 O O . HIS A 1 141 ? -8.972 -3.420 18.565 1.00 96.38 141 HIS A O 1
ATOM 1062 N N . GLY A 1 142 ? -10.902 -4.364 17.929 1.00 97.69 142 GLY A N 1
ATOM 1063 C CA . GLY A 1 142 ? -11.623 -4.102 19.184 1.00 97.69 142 GLY A CA 1
ATOM 1064 C C . GLY A 1 142 ? -12.060 -2.644 19.389 1.00 97.69 142 GLY A C 1
ATOM 1065 O O . GLY A 1 142 ? -12.484 -2.286 20.486 1.00 97.69 142 GLY A O 1
ATOM 1066 N N . LEU A 1 143 ? -11.979 -1.817 18.344 1.00 97.88 143 LEU A N 1
ATOM 1067 C CA . LEU A 1 143 ? -12.227 -0.375 18.369 1.00 97.88 143 LEU A CA 1
ATOM 1068 C C . LEU A 1 143 ? -13.701 -0.032 18.098 1.00 97.88 143 LEU A C 1
ATOM 1070 O O . LEU A 1 143 ? -14.360 -0.625 17.237 1.00 97.88 143 LEU A O 1
ATOM 1074 N N . LYS A 1 144 ? -14.215 0.986 18.789 1.00 97.62 144 LYS A N 1
ATOM 1075 C CA . LYS A 1 144 ? -15.575 1.516 18.643 1.00 97.62 144 LYS A CA 1
ATOM 1076 C C . LYS A 1 144 ? -15.586 2.702 17.685 1.00 97.62 144 LYS A C 1
ATOM 1078 O O . LYS A 1 144 ? -15.020 3.749 17.963 1.00 97.62 144 LYS A O 1
ATOM 1083 N N . TYR A 1 145 ? -16.337 2.590 16.592 1.00 94.25 145 TYR A N 1
ATOM 1084 C CA . TYR A 1 145 ? -16.484 3.659 15.587 1.00 94.25 145 TYR A CA 1
ATOM 1085 C C . TYR A 1 145 ? -17.166 4.950 16.091 1.00 94.25 145 TYR A C 1
ATOM 1087 O O . TYR A 1 145 ? -17.283 5.911 15.338 1.00 94.25 145 TYR A O 1
ATOM 1095 N N . TYR A 1 146 ? -17.675 4.948 17.324 1.00 94.88 146 TYR A N 1
ATOM 1096 C CA . TYR A 1 146 ? -18.361 6.068 17.972 1.00 94.88 146 TYR A CA 1
ATOM 1097 C C . TYR A 1 146 ? -17.565 6.673 19.140 1.00 94.88 146 TYR A C 1
ATOM 1099 O O . TYR A 1 146 ? -18.039 7.628 19.749 1.00 94.88 146 TYR A O 1
ATOM 1107 N N . ASP A 1 147 ? -16.388 6.128 19.469 1.00 97.38 147 ASP A N 1
ATOM 1108 C CA . ASP A 1 147 ? -15.453 6.747 20.412 1.00 97.38 147 ASP A CA 1
ATOM 1109 C C . ASP A 1 147 ? -14.369 7.487 19.610 1.00 97.38 147 ASP A C 1
ATOM 1111 O O . ASP A 1 147 ? -13.769 6.942 18.681 1.00 97.38 147 ASP A O 1
ATOM 1115 N N . GLU A 1 148 ? -14.138 8.754 19.942 1.00 97.94 148 GLU A N 1
ATOM 1116 C CA . GLU A 1 148 ? -13.155 9.602 19.264 1.00 97.94 148 GLU A CA 1
ATOM 1117 C C . GLU A 1 148 ? -11.723 9.104 19.514 1.00 97.94 148 GLU A C 1
ATOM 1119 O O . GLU A 1 148 ? -10.893 9.109 18.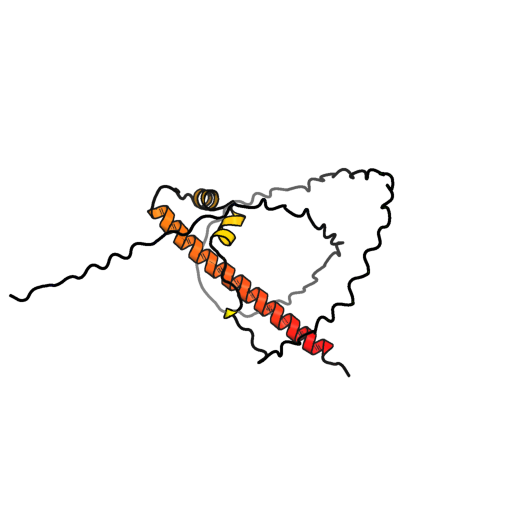604 1.00 97.94 148 GLU A O 1
ATOM 1124 N N . LYS A 1 149 ? -11.456 8.553 20.707 1.00 98.25 149 LYS A N 1
ATOM 1125 C CA . LYS A 1 149 ? -10.146 7.981 21.057 1.00 98.25 149 LYS A CA 1
ATOM 1126 C C . LYS A 1 149 ? -9.823 6.755 20.210 1.00 98.25 149 LYS A C 1
ATOM 1128 O O . LYS A 1 149 ? -8.693 6.592 19.758 1.00 98.25 149 LYS A O 1
ATOM 1133 N N . ASP A 1 150 ? -10.830 5.927 19.951 1.00 98.12 150 ASP A N 1
ATOM 1134 C CA . ASP A 1 150 ? -10.710 4.749 19.093 1.00 98.12 150 ASP A CA 1
ATOM 1135 C C . ASP A 1 150 ? -10.572 5.148 17.613 1.00 98.12 150 ASP A C 1
ATOM 1137 O O . ASP A 1 150 ? -9.871 4.478 16.851 1.00 98.12 150 ASP A O 1
ATOM 1141 N N . CYS A 1 151 ? -11.173 6.270 17.198 1.00 96.94 151 CYS A N 1
ATOM 1142 C CA . CYS A 1 151 ? -10.946 6.860 15.876 1.00 96.94 151 CYS A CA 1
ATOM 1143 C C . CYS A 1 151 ? -9.505 7.368 15.694 1.00 96.94 151 CYS A C 1
ATOM 1145 O O . CYS A 1 151 ? -8.944 7.208 14.608 1.00 96.94 151 CYS A O 1
ATOM 1147 N N . ASP A 1 152 ? -8.893 7.947 16.729 1.00 98.06 152 ASP A N 1
ATOM 1148 C CA . ASP A 1 152 ? -7.487 8.369 16.702 1.00 98.06 152 ASP A CA 1
ATOM 1149 C C . ASP A 1 152 ? -6.519 7.184 16.776 1.00 98.06 152 ASP A C 1
ATOM 1151 O O . ASP A 1 152 ? -5.553 7.130 16.011 1.00 98.06 152 ASP A O 1
ATOM 1155 N N . LEU A 1 153 ? -6.815 6.178 17.602 1.00 98.12 153 LEU A N 1
ATOM 1156 C CA . LEU A 1 153 ? -6.050 4.931 17.640 1.00 98.12 153 LEU A CA 1
ATOM 1157 C C . LEU A 1 153 ? -6.107 4.200 16.287 1.00 98.12 153 LEU A C 1
ATOM 1159 O O . LEU A 1 153 ? -5.080 3.726 15.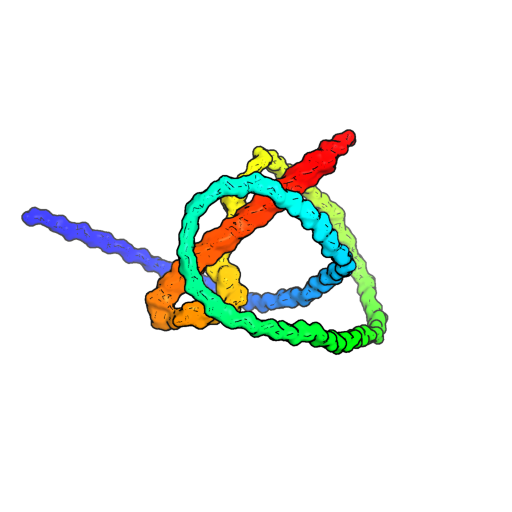801 1.00 98.12 153 LEU A O 1
ATOM 1163 N N . ARG A 1 154 ? -7.263 4.203 15.603 1.00 97.19 154 ARG A N 1
ATOM 1164 C CA . ARG A 1 154 ? -7.374 3.746 14.206 1.00 97.19 154 ARG A CA 1
ATOM 1165 C C . ARG A 1 154 ? -6.398 4.484 13.281 1.00 97.19 154 ARG A C 1
ATOM 1167 O O . ARG A 1 154 ? -5.762 3.820 12.466 1.00 97.19 154 ARG A O 1
ATOM 1174 N N . LYS A 1 155 ? -6.281 5.819 13.367 1.00 97.69 155 LYS A N 1
ATOM 1175 C CA . LYS A 1 155 ? -5.345 6.593 12.522 1.00 97.69 155 LYS A CA 1
ATOM 1176 C C . LYS A 1 155 ? -3.904 6.147 12.770 1.00 97.69 155 LYS A C 1
ATOM 1178 O O . LYS A 1 155 ? -3.204 5.848 11.813 1.00 97.69 155 LYS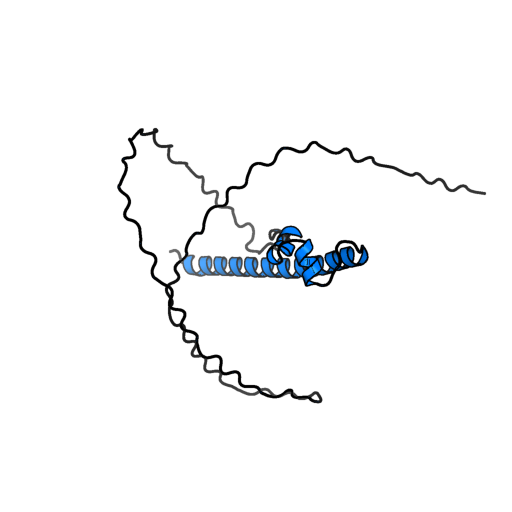 A O 1
ATOM 1183 N N . GLN A 1 156 ? -3.502 6.000 14.035 1.00 98.25 156 GLN A N 1
ATOM 1184 C CA . GLN A 1 156 ? -2.154 5.545 14.399 1.00 98.25 156 GLN A CA 1
ATOM 1185 C C . GLN A 1 156 ? -1.835 4.143 13.855 1.00 98.25 156 GLN A C 1
ATOM 1187 O O . GLN A 1 156 ? -0.751 3.929 13.314 1.00 98.25 156 GLN A O 1
ATOM 1192 N N . ILE A 1 157 ? -2.778 3.197 13.948 1.00 97.81 157 ILE A N 1
ATOM 1193 C CA . ILE A 1 157 ? -2.604 1.848 13.385 1.00 97.81 157 ILE A CA 1
ATOM 1194 C C . ILE A 1 157 ? -2.515 1.918 11.852 1.00 97.81 157 ILE A C 1
ATOM 1196 O O . ILE A 1 157 ? -1.636 1.294 11.260 1.00 97.81 157 ILE A O 1
ATOM 1200 N N . LEU A 1 158 ? -3.379 2.701 11.193 1.00 97.75 158 LEU A N 1
ATOM 1201 C CA . LEU A 1 158 ? -3.322 2.882 9.739 1.00 97.75 158 LEU A CA 1
ATOM 1202 C C . LEU A 1 158 ? -2.016 3.540 9.287 1.00 97.75 158 LEU A C 1
ATOM 1204 O O . LEU A 1 158 ? -1.470 3.113 8.279 1.00 97.75 158 LEU A O 1
ATOM 1208 N N . ASP A 1 159 ? -1.478 4.510 10.027 1.00 98.12 159 ASP A N 1
ATOM 1209 C CA . ASP A 1 159 ? -0.193 5.145 9.722 1.00 98.12 159 ASP A CA 1
ATOM 1210 C C . ASP A 1 159 ? 0.971 4.138 9.799 1.00 98.12 159 ASP A C 1
ATOM 1212 O O . ASP A 1 159 ? 1.814 4.106 8.900 1.00 98.12 159 ASP A O 1
ATOM 1216 N N . GLN A 1 160 ? 0.983 3.261 10.813 1.00 98.12 160 GLN A N 1
ATOM 1217 C CA . GLN A 1 160 ? 1.966 2.173 10.934 1.00 98.12 160 GLN A CA 1
ATOM 1218 C C . GLN A 1 160 ? 1.860 1.168 9.777 1.00 98.12 160 GLN A C 1
ATOM 1220 O O . GLN A 1 160 ? 2.870 0.814 9.166 1.00 98.12 160 GLN A O 1
ATOM 1225 N N . ILE A 1 161 ? 0.640 0.734 9.439 1.00 97.75 161 ILE A N 1
ATOM 1226 C CA . ILE A 1 161 ? 0.400 -0.172 8.306 1.00 97.75 161 ILE A CA 1
ATOM 1227 C C . ILE A 1 161 ? 0.783 0.512 6.981 1.00 97.75 161 ILE A C 1
ATOM 1229 O O . ILE A 1 161 ? 1.378 -0.135 6.119 1.00 97.75 161 ILE A O 1
ATOM 1233 N N . ARG A 1 162 ? 0.502 1.815 6.819 1.00 97.94 162 ARG A N 1
ATOM 1234 C CA . ARG A 1 162 ? 0.824 2.592 5.610 1.00 97.94 162 ARG A CA 1
ATOM 1235 C C . ARG A 1 162 ? 2.320 2.614 5.343 1.00 97.94 162 ARG A C 1
ATOM 1237 O O . ARG A 1 162 ? 2.723 2.434 4.197 1.00 97.94 162 ARG A O 1
ATOM 1244 N N . GLU A 1 163 ? 3.124 2.829 6.381 1.00 97.69 163 GLU A N 1
ATOM 1245 C CA . GLU A 1 163 ? 4.579 2.850 6.251 1.00 97.69 163 GLU A CA 1
ATOM 1246 C C . GLU A 1 163 ? 5.123 1.456 5.909 1.00 97.69 163 GLU A C 1
ATOM 1248 O O . GLU A 1 163 ? 5.865 1.323 4.941 1.00 97.69 163 GLU A O 1
ATOM 1253 N N . LEU A 1 164 ? 4.682 0.398 6.603 1.00 97.75 164 LEU A N 1
ATOM 1254 C CA . LEU A 1 164 ? 5.098 -0.982 6.304 1.00 97.75 164 LEU A CA 1
ATOM 1255 C C . LEU A 1 164 ? 4.746 -1.411 4.868 1.00 97.75 164 LEU A C 1
ATOM 1257 O O . LEU A 1 164 ? 5.590 -1.951 4.154 1.00 97.75 164 LEU A O 1
ATOM 1261 N N . GLU A 1 165 ? 3.520 -1.141 4.417 1.00 97.62 165 GLU A N 1
ATOM 1262 C CA . GLU A 1 165 ? 3.076 -1.453 3.053 1.00 97.62 165 GLU A CA 1
ATOM 1263 C C . GLU A 1 165 ? 3.814 -0.603 2.002 1.00 97.62 165 GLU A C 1
ATOM 1265 O O . GLU A 1 165 ? 4.158 -1.101 0.930 1.00 97.62 165 GLU A O 1
ATOM 1270 N N . TRP A 1 166 ? 4.126 0.663 2.296 1.00 97.44 166 TRP A N 1
ATOM 1271 C CA . TRP A 1 166 ? 4.925 1.500 1.396 1.00 97.44 166 TRP A CA 1
ATOM 1272 C C . TRP A 1 166 ? 6.374 1.010 1.278 1.00 97.44 166 TRP A C 1
ATOM 1274 O O . TRP A 1 166 ? 6.881 0.903 0.161 1.00 97.44 166 TRP A O 1
ATOM 1284 N N . GLN A 1 167 ? 7.009 0.617 2.387 1.00 97.88 167 GLN A N 1
ATOM 1285 C CA . GLN A 1 167 ? 8.338 -0.005 2.380 1.00 97.88 167 GLN A CA 1
ATOM 1286 C C . GLN A 1 167 ? 8.339 -1.330 1.599 1.00 97.88 167 GLN A C 1
ATOM 1288 O O . GLN A 1 167 ? 9.242 -1.576 0.799 1.00 97.88 167 GLN A O 1
ATOM 1293 N N . ASN A 1 168 ? 7.294 -2.156 1.734 1.00 97.69 168 ASN A N 1
ATOM 1294 C CA . ASN A 1 168 ? 7.128 -3.367 0.922 1.00 97.69 168 ASN A CA 1
ATOM 1295 C C . ASN A 1 168 ? 7.026 -3.048 -0.580 1.00 97.69 168 ASN A C 1
ATOM 1297 O O . ASN A 1 168 ? 7.684 -3.703 -1.391 1.00 97.69 168 ASN A O 1
ATOM 1301 N N . ARG A 1 169 ? 6.257 -2.017 -0.964 1.00 97.44 169 ARG A N 1
ATOM 1302 C CA . ARG A 1 169 ? 6.154 -1.558 -2.363 1.00 97.44 169 ARG A CA 1
ATOM 1303 C C . ARG A 1 169 ? 7.487 -1.028 -2.899 1.00 97.44 169 ARG A C 1
ATOM 1305 O O . ARG A 1 169 ? 7.836 -1.342 -4.035 1.00 97.44 169 ARG A O 1
ATOM 1312 N N . ILE A 1 170 ? 8.246 -0.281 -2.091 1.00 97.31 170 ILE A N 1
ATOM 1313 C CA . ILE A 1 170 ? 9.602 0.182 -2.432 1.00 97.31 170 ILE A CA 1
ATOM 1314 C C . ILE A 1 170 ? 10.527 -1.010 -2.679 1.00 97.31 170 ILE A C 1
ATOM 1316 O O . ILE A 1 170 ? 11.183 -1.063 -3.717 1.00 97.31 170 ILE A O 1
ATOM 1320 N N . ASN A 1 171 ? 10.549 -1.985 -1.768 1.00 97.50 171 ASN A N 1
ATOM 1321 C CA . ASN A 1 171 ? 11.399 -3.168 -1.892 1.00 97.50 171 ASN A CA 1
ATOM 1322 C C . ASN A 1 171 ? 11.049 -3.994 -3.139 1.00 97.50 171 ASN A C 1
ATOM 1324 O O . ASN A 1 171 ? 11.945 -4.329 -3.909 1.00 97.50 171 ASN A O 1
ATOM 1328 N N . ALA A 1 172 ? 9.762 -4.238 -3.403 1.00 96.88 172 ALA A N 1
ATOM 1329 C CA . ALA A 1 172 ? 9.315 -4.956 -4.597 1.00 96.88 172 ALA A CA 1
ATOM 1330 C C . ALA A 1 172 ? 9.708 -4.237 -5.904 1.00 96.88 172 ALA A C 1
ATOM 1332 O O . ALA A 1 172 ? 10.232 -4.864 -6.826 1.00 96.88 172 ALA A O 1
ATOM 1333 N N . ALA A 1 173 ? 9.516 -2.916 -5.977 1.00 95.94 173 ALA A N 1
ATOM 1334 C CA . ALA A 1 173 ? 9.894 -2.120 -7.146 1.00 95.94 173 ALA A CA 1
ATOM 1335 C C . ALA A 1 173 ? 11.425 -2.050 -7.336 1.00 95.94 173 ALA A C 1
ATOM 1337 O O . ALA A 1 173 ? 11.919 -2.103 -8.465 1.00 95.94 173 ALA A O 1
ATOM 1338 N N . ARG A 1 174 ? 12.190 -2.000 -6.238 1.00 95.44 174 ARG A N 1
ATOM 1339 C CA . ARG A 1 174 ? 13.658 -2.060 -6.244 1.00 95.44 174 ARG A CA 1
ATOM 1340 C C . ARG A 1 174 ? 14.164 -3.428 -6.725 1.00 95.44 174 ARG A C 1
ATOM 1342 O O . ARG A 1 174 ? 15.097 -3.487 -7.525 1.00 95.44 174 ARG A O 1
ATOM 1349 N N . GLU A 1 175 ? 13.545 -4.527 -6.293 1.00 96.56 175 GLU A N 1
ATOM 1350 C CA . GLU A 1 175 ? 13.856 -5.876 -6.788 1.00 96.56 175 GLU A CA 1
ATOM 1351 C C . GLU A 1 175 ? 13.545 -6.031 -8.283 1.00 96.56 175 GLU A C 1
ATOM 1353 O O . GLU A 1 175 ? 14.374 -6.562 -9.027 1.00 96.56 175 GLU A O 1
ATOM 1358 N N . GLU A 1 176 ? 12.392 -5.538 -8.750 1.00 93.81 176 GLU A N 1
ATOM 1359 C CA . GLU A 1 176 ? 12.037 -5.542 -10.175 1.00 93.81 176 GLU A CA 1
ATOM 1360 C C . GLU A 1 176 ? 13.062 -4.756 -11.007 1.00 93.81 176 GLU A C 1
ATOM 1362 O O . GLU A 1 176 ? 13.554 -5.262 -12.020 1.00 93.81 176 GLU A O 1
ATOM 1367 N N . PHE A 1 177 ? 13.473 -3.577 -10.532 1.00 93.75 177 PHE A N 1
ATOM 1368 C CA . PHE A 1 177 ? 14.501 -2.757 -11.171 1.00 93.75 177 PHE A CA 1
ATOM 1369 C C . PHE A 1 177 ? 15.839 -3.499 -11.330 1.00 93.75 177 PHE A C 1
ATOM 1371 O O . PHE A 1 177 ? 16.391 -3.558 -12.433 1.00 93.75 177 PHE A O 1
ATOM 1378 N N . TYR A 1 178 ? 16.347 -4.142 -10.271 1.00 92.62 178 TYR A N 1
ATOM 1379 C CA . TYR A 1 178 ? 17.579 -4.936 -10.366 1.00 92.62 178 TYR A CA 1
ATOM 1380 C C . TYR A 1 178 ? 17.421 -6.180 -11.248 1.00 92.62 178 TYR A C 1
ATOM 1382 O O . TYR A 1 178 ? 18.351 -6.548 -11.970 1.00 92.62 178 TYR A O 1
ATOM 1390 N N . ARG A 1 179 ? 16.243 -6.818 -11.248 1.00 93.31 179 ARG A N 1
ATOM 1391 C CA . ARG A 1 179 ? 15.933 -7.936 -12.153 1.00 93.31 179 ARG A CA 1
ATOM 1392 C C . ARG A 1 179 ? 15.957 -7.494 -13.614 1.00 93.31 179 ARG A C 1
ATOM 1394 O O . ARG A 1 179 ? 16.425 -8.263 -14.453 1.00 93.31 179 ARG A O 1
ATOM 1401 N N . ASP A 1 180 ? 15.499 -6.286 -13.923 1.00 89.69 180 ASP A N 1
ATOM 1402 C CA . ASP A 1 180 ? 15.535 -5.725 -15.275 1.00 89.69 180 ASP A CA 1
ATOM 1403 C C . ASP A 1 180 ? 16.935 -5.271 -15.696 1.00 89.69 180 ASP A C 1
ATOM 1405 O O . ASP A 1 180 ? 17.353 -5.598 -16.808 1.00 89.69 180 ASP A O 1
ATOM 1409 N N . LEU A 1 181 ? 17.716 -4.644 -14.809 1.00 88.81 181 LEU A N 1
ATOM 1410 C CA . LEU A 1 181 ? 19.138 -4.378 -15.064 1.00 88.81 181 LEU A CA 1
ATOM 1411 C C . LEU A 1 181 ? 19.919 -5.668 -15.348 1.00 88.81 181 LEU A C 1
ATOM 1413 O O . LEU A 1 181 ? 20.705 -5.720 -16.292 1.00 88.81 181 LEU A O 1
ATOM 1417 N N . GLU A 1 182 ? 19.672 -6.739 -14.594 1.00 90.81 182 GLU A N 1
ATOM 1418 C CA . GLU A 1 182 ? 20.325 -8.035 -14.800 1.00 90.81 182 GLU A CA 1
ATOM 1419 C C . GLU A 1 182 ? 19.886 -8.715 -16.113 1.00 90.81 182 GLU A C 1
ATOM 1421 O O . GLU A 1 182 ? 20.716 -9.311 -16.805 1.00 90.81 182 GLU A O 1
ATOM 1426 N N . LYS A 1 183 ? 18.612 -8.584 -16.522 1.00 89.06 183 LYS A N 1
ATOM 1427 C CA . LYS A 1 183 ? 18.159 -8.994 -17.868 1.00 89.06 183 LYS A CA 1
ATOM 1428 C C . LYS A 1 183 ? 18.880 -8.193 -18.952 1.00 89.06 183 LYS A C 1
ATOM 1430 O O . LYS A 1 183 ? 19.359 -8.788 -19.913 1.00 89.06 183 LYS A O 1
ATOM 1435 N N . VAL A 1 184 ? 18.992 -6.871 -18.798 1.00 86.81 184 VAL A N 1
ATOM 1436 C CA . VAL A 1 184 ? 19.722 -6.000 -19.735 1.00 86.81 184 VAL A CA 1
ATOM 1437 C C . VAL A 1 184 ? 21.210 -6.346 -19.761 1.00 86.81 184 VAL A C 1
ATOM 1439 O O . VAL A 1 184 ? 21.795 -6.327 -20.832 1.00 86.81 184 VAL A O 1
ATOM 1442 N N . ARG A 1 185 ? 21.825 -6.752 -18.646 1.00 87.56 185 ARG A N 1
ATOM 1443 C CA . ARG A 1 185 ? 23.228 -7.194 -18.618 1.00 87.56 185 ARG A CA 1
ATOM 1444 C C . ARG A 1 185 ? 23.442 -8.513 -19.367 1.00 87.56 185 ARG A C 1
ATOM 1446 O O . ARG A 1 185 ? 24.392 -8.624 -20.133 1.00 87.56 185 ARG A O 1
ATOM 1453 N N . ARG A 1 186 ? 22.560 -9.506 -19.185 1.00 87.75 186 ARG A N 1
ATOM 1454 C CA . ARG A 1 186 ? 22.655 -10.810 -19.879 1.00 87.75 186 ARG A CA 1
ATOM 1455 C C . ARG A 1 186 ? 22.309 -10.712 -21.362 1.00 87.75 186 ARG A C 1
ATOM 1457 O O . ARG A 1 186 ? 23.054 -11.199 -22.202 1.00 87.75 186 ARG A O 1
ATOM 1464 N N . CYS A 1 187 ? 21.182 -10.080 -21.680 1.00 82.44 187 CYS A N 1
ATOM 1465 C CA . CYS A 1 187 ? 20.693 -9.925 -23.050 1.00 82.44 187 CYS A CA 1
ATOM 1466 C C . CYS A 1 187 ? 21.351 -8.745 -23.784 1.00 82.44 187 CYS A C 1
ATOM 1468 O O . CYS A 1 187 ? 21.158 -8.598 -24.982 1.00 82.44 187 CYS A O 1
ATOM 1470 N N . GLY A 1 188 ? 22.110 -7.901 -23.080 1.00 59.44 188 GLY A N 1
ATOM 1471 C CA . GLY A 1 188 ? 22.913 -6.804 -23.628 1.00 59.44 188 GLY A CA 1
ATOM 1472 C C . GLY A 1 188 ? 24.263 -7.243 -24.184 1.00 59.44 188 GLY A C 1
ATOM 1473 O O . GLY A 1 188 ? 24.941 -6.430 -24.802 1.00 59.44 188 GLY A O 1
ATOM 1474 N N . SER A 1 189 ? 24.606 -8.531 -24.080 1.00 49.12 189 SER A N 1
ATOM 1475 C CA . SER A 1 189 ? 25.548 -9.171 -25.004 1.00 49.12 189 SER A CA 1
ATOM 1476 C C . SER A 1 189 ? 24.873 -9.418 -26.367 1.00 49.12 189 SER A C 1
ATOM 1478 O O . SER A 1 189 ? 24.870 -10.535 -26.884 1.00 49.12 189 SER A O 1
ATOM 1480 N N . LEU A 1 190 ? 24.270 -8.365 -26.927 1.00 46.19 190 LEU A N 1
ATOM 1481 C CA . LEU A 1 190 ? 23.857 -8.292 -28.321 1.00 46.19 190 LEU A CA 1
ATOM 1482 C C . LEU A 1 190 ? 25.076 -7.846 -29.127 1.00 46.19 190 LEU A C 1
ATOM 1484 O O . LEU A 1 190 ? 25.473 -6.682 -29.070 1.00 46.19 190 LEU A O 1
ATOM 1488 N N . SER A 1 191 ? 25.656 -8.824 -29.820 1.00 39.91 191 SER A N 1
ATOM 1489 C CA . SER A 1 191 ? 26.579 -8.663 -30.950 1.00 39.91 191 SER A CA 1
ATOM 1490 C C . SER A 1 191 ? 26.039 -7.709 -32.014 1.00 39.91 191 SER A C 1
ATOM 1492 O O . SER A 1 191 ? 24.837 -7.877 -32.335 1.00 39.91 191 SER A O 1
#

Organism: NCBI:txid113226

Secondary structure (DSSP, 8-state):
--PPP------PPPPPPPPPPPP-PPPP--------------------------------PPP------------PPPPPPP-----------PPPPP-----------SSS---GGGSPPPPHHHHHGGGTSHHHHHHHTT--TT-HHHHHHHHHHHHHHHHHHHHHHHHHHHHHHHHHHHHHHHHT---